Protein AF-A0A8I3AVX1-F1 (afdb_monomer_lite)

Foldseek 3Di:
DLLVVLVVLLVVFCVVVVVCNVVSLCVLLPPVRPVVLLPDPVSLVSNLSNLLSLQLVLQVQQQEPDRDPVNVVSLVSNLVSLQVCLVVPLLSLQLCLVSNLVSHFLLNLSSNQSSQQRDNDDPDPPPPPPPPPPPPPDDDPDPDPLLVLCVVLVLNVLLVCCQVPNHDPVSLVSLQVSQQPDPQPDAHHNRHTQRTDLSSLLSSLVVLLCSLVVCVVVVHDLDDCPGSSLRSLLVNCLPHDPRSNLSNLSSLLSQCGADDSSLSHSLVSLLSLLLPPLPDPSSLSSVVSNLVSLLSNQVDDDDGGPSSLVSLVCCVPDVSNVPCVRPVNVVDVVSVVSSVVSVVVD

Sequence (346 aa):
MLLRIAARLADLSPRYLPGFAYGWLSLIQHRAFLPAILKERAGWSAYTTLLRMLFEFVGEQLKAPEPTVVARDTYRATLKLLLVLQHDFSEYIAAHSDQLRISLPPHCKQLINAILAANPASQDALSPNADQSNGLKAKEGTEDDTAILLREHGLLGVVDQALHTGPSEDGLAHMTRAIIESDARETGFAHVSIKANLS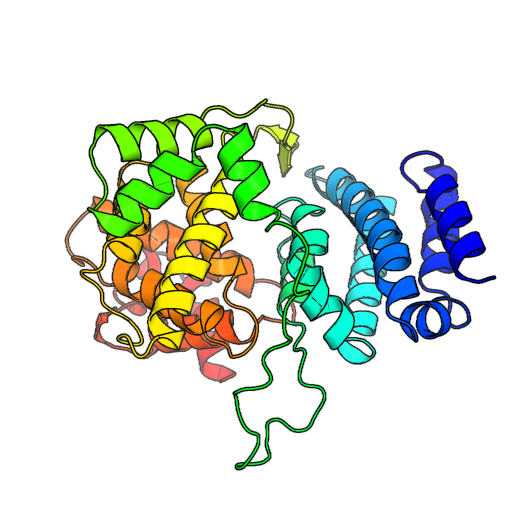VIEAIILHVGKYAVGRLAQGGESFNPSSTDVAILSLMMHELAPEPRYYLVVGMVNQLRFPGDMTSYFSRVLLEIFGRDLNDPDDTEIRQQITRVLWERLIGFWPQPWGLMITVLELLKNEKYAFFDLPFVKSSPEIIDRFHAVLQRA

Organism: Verticillium longisporum (NCBI:txid100787)

Radius of gyration: 20.6 Å; chains: 1; bounding box: 52×50×62 Å

InterPro domains:
  IPR007196 CCR4-Not complex component, Not1, C-terminal [PF04054] (2-342)
  IPR040398 CCR4-NOT transcription complex subunit 1 [PTHR13162] (2-343)

Structure (mmCIF, N/CA/C/O backbone):
data_AF-A0A8I3AVX1-F1
#
_entry.id   AF-A0A8I3AVX1-F1
#
loop_
_atom_site.group_PDB
_atom_site.id
_atom_site.type_symbol
_atom_site.label_atom_id
_atom_site.label_alt_id
_atom_site.label_comp_id
_atom_site.label_asym_id
_atom_site.label_entity_id
_atom_site.label_seq_id
_atom_site.pdbx_PDB_ins_code
_atom_site.Cartn_x
_atom_site.Cartn_y
_atom_site.Cartn_z
_atom_site.occupancy
_atom_site.B_iso_or_equiv
_atom_site.auth_seq_id
_atom_site.auth_comp_id
_atom_site.auth_asym_id
_atom_site.auth_atom_id
_atom_site.pdbx_PDB_model_num
ATOM 1 N N . MET A 1 1 ? 2.969 4.534 -33.752 1.00 89.94 1 MET A N 1
ATOM 2 C CA . MET A 1 1 ? 4.324 3.926 -33.720 1.00 89.94 1 MET A CA 1
ATOM 3 C C . MET A 1 1 ? 4.749 3.561 -32.299 1.00 89.94 1 MET A C 1
ATOM 5 O O . MET A 1 1 ? 5.032 2.394 -32.069 1.00 89.94 1 MET A O 1
ATOM 9 N N . LEU A 1 2 ? 4.720 4.499 -31.344 1.00 94.31 2 LEU A N 1
ATOM 10 C CA . LEU A 1 2 ? 5.143 4.275 -29.949 1.00 94.31 2 LEU A CA 1
ATOM 11 C C . LEU A 1 2 ? 4.427 3.109 -29.243 1.00 94.31 2 LEU A C 1
ATOM 13 O O . LEU A 1 2 ? 5.095 2.291 -28.628 1.00 94.31 2 LEU A O 1
ATOM 17 N N . LEU A 1 3 ? 3.108 2.953 -29.413 1.00 95.75 3 LEU A N 1
ATOM 18 C CA . LEU A 1 3 ? 2.363 1.812 -28.848 1.00 95.75 3 LEU A CA 1
ATOM 19 C C . LEU A 1 3 ? 2.866 0.449 -29.356 1.00 95.75 3 LEU A C 1
ATOM 21 O O . LEU A 1 3 ? 2.913 -0.516 -28.604 1.00 95.75 3 LEU A O 1
ATOM 25 N N . ARG A 1 4 ? 3.295 0.366 -30.625 1.00 96.31 4 ARG A N 1
ATOM 26 C CA . ARG A 1 4 ? 3.884 -0.866 -31.180 1.00 96.31 4 ARG A CA 1
ATOM 27 C C . ARG A 1 4 ? 5.262 -1.139 -30.580 1.00 96.31 4 ARG A C 1
ATOM 29 O O . ARG A 1 4 ? 5.588 -2.293 -30.337 1.00 96.31 4 ARG A O 1
ATOM 36 N N . ILE A 1 5 ? 6.048 -0.087 -30.335 1.00 96.69 5 ILE A N 1
ATOM 37 C CA . ILE A 1 5 ? 7.328 -0.201 -29.623 1.00 96.69 5 ILE A CA 1
ATOM 38 C C . ILE A 1 5 ? 7.075 -0.697 -28.197 1.00 96.69 5 ILE A C 1
ATOM 40 O O . ILE A 1 5 ? 7.717 -1.652 -27.787 1.00 96.69 5 ILE A O 1
ATOM 44 N N . ALA A 1 6 ? 6.105 -0.121 -27.481 1.00 96.81 6 ALA A N 1
ATOM 45 C CA . ALA A 1 6 ? 5.736 -0.559 -26.136 1.00 96.81 6 ALA A CA 1
ATOM 46 C C . ALA A 1 6 ? 5.325 -2.041 -26.108 1.00 96.81 6 ALA A C 1
ATOM 48 O O . ALA A 1 6 ? 5.837 -2.797 -25.291 1.00 96.81 6 ALA A O 1
ATOM 49 N N . ALA A 1 7 ? 4.487 -2.483 -27.053 1.00 96.62 7 ALA A N 1
ATOM 50 C CA . ALA A 1 7 ? 4.112 -3.892 -27.176 1.00 96.62 7 ALA A CA 1
ATOM 51 C C . ALA A 1 7 ? 5.334 -4.804 -27.397 1.00 96.62 7 ALA A C 1
ATOM 53 O O . ALA A 1 7 ? 5.479 -5.816 -26.723 1.00 96.62 7 ALA A O 1
ATOM 54 N N . ARG A 1 8 ? 6.265 -4.414 -28.279 1.00 97.38 8 ARG A N 1
ATOM 55 C CA . ARG A 1 8 ? 7.501 -5.181 -28.508 1.00 97.38 8 ARG A CA 1
ATOM 56 C C . ARG A 1 8 ? 8.444 -5.162 -27.311 1.00 97.38 8 ARG A C 1
ATOM 58 O O . ARG A 1 8 ? 9.114 -6.152 -27.063 1.00 97.38 8 ARG A O 1
ATOM 65 N N . LEU A 1 9 ? 8.496 -4.070 -26.552 1.00 97.38 9 LEU A N 1
ATOM 66 C CA . LEU A 1 9 ? 9.240 -4.036 -25.296 1.00 97.38 9 LEU A CA 1
ATOM 67 C C . LEU A 1 9 ? 8.619 -4.989 -24.269 1.00 97.38 9 LEU A C 1
ATOM 69 O O . LEU A 1 9 ? 9.369 -5.650 -23.561 1.00 97.38 9 LEU A O 1
ATOM 73 N N . ALA A 1 10 ? 7.293 -5.130 -24.214 1.00 97.00 10 ALA A N 1
ATOM 74 C CA . ALA A 1 10 ? 6.646 -6.098 -23.326 1.00 97.00 10 ALA A CA 1
ATOM 75 C C . ALA A 1 10 ? 7.049 -7.548 -23.665 1.00 97.00 10 ALA A C 1
ATOM 77 O O . ALA A 1 10 ? 7.376 -8.318 -22.761 1.00 97.00 10 ALA A O 1
ATOM 78 N N . ASP A 1 11 ? 7.134 -7.883 -24.959 1.00 96.44 11 ASP A N 1
ATOM 79 C CA . ASP A 1 11 ? 7.630 -9.187 -25.438 1.00 96.44 11 ASP A CA 1
ATOM 80 C C . ASP A 1 11 ? 9.090 -9.454 -25.002 1.00 96.44 11 ASP A C 1
ATOM 82 O O . ASP A 1 11 ? 9.497 -10.600 -24.820 1.00 96.44 11 ASP A O 1
ATOM 86 N N . LEU A 1 12 ? 9.880 -8.392 -24.802 1.00 96.44 12 LEU A N 1
ATOM 87 C CA . LEU A 1 12 ? 11.291 -8.440 -24.397 1.00 96.44 12 LEU A CA 1
ATOM 88 C C . LEU A 1 12 ? 11.505 -8.267 -22.883 1.00 96.44 12 LEU A C 1
ATOM 90 O O . LEU A 1 12 ? 12.625 -7.985 -22.452 1.00 96.44 12 LEU A O 1
ATOM 94 N N . SER A 1 13 ? 10.444 -8.392 -22.081 1.00 94.31 13 SER A N 1
ATOM 95 C CA . SER A 1 13 ? 10.488 -8.199 -20.629 1.00 94.31 13 SER A CA 1
ATOM 96 C C . SER A 1 13 ? 11.582 -9.045 -19.948 1.00 94.31 13 SER A C 1
ATOM 98 O O . SER A 1 13 ? 11.812 -10.192 -20.353 1.00 94.31 13 SER A O 1
ATOM 100 N N . PRO A 1 14 ? 12.211 -8.548 -18.860 1.00 94.31 14 PRO A N 1
ATOM 101 C CA . PRO A 1 14 ? 13.208 -9.293 -18.088 1.00 94.31 14 PRO A CA 1
ATOM 102 C C . PRO A 1 14 ? 12.709 -10.640 -17.549 1.00 94.31 14 PRO A C 1
ATOM 104 O O . PRO A 1 14 ? 13.516 -11.518 -17.257 1.00 94.31 14 PRO A O 1
ATOM 107 N N . ARG A 1 15 ? 11.385 -10.830 -17.457 1.00 90.81 15 ARG A N 1
ATOM 108 C CA . ARG A 1 15 ? 10.767 -12.124 -17.135 1.00 90.81 15 ARG A CA 1
ATOM 109 C C . ARG A 1 15 ? 11.097 -13.211 -18.165 1.00 90.81 15 ARG A C 1
ATOM 111 O O . ARG A 1 15 ? 11.260 -14.366 -17.790 1.00 90.81 15 ARG A O 1
ATOM 118 N N . TYR A 1 16 ? 11.173 -12.850 -19.444 1.00 93.44 16 TYR A N 1
ATOM 119 C CA . TYR A 1 16 ? 11.450 -13.778 -20.545 1.00 93.44 16 TYR A CA 1
ATOM 120 C C . TYR A 1 16 ? 12.921 -13.745 -20.965 1.00 93.44 16 TYR A C 1
ATOM 122 O O . TYR A 1 16 ? 13.493 -14.775 -21.315 1.00 93.44 16 TYR A O 1
ATOM 130 N N . LEU A 1 17 ? 13.540 -12.562 -20.916 1.00 95.00 17 LEU A N 1
ATOM 131 C CA . LEU A 1 17 ? 14.925 -12.327 -21.322 1.00 95.00 17 LEU A CA 1
ATOM 132 C C . LEU A 1 17 ? 15.724 -11.688 -20.173 1.00 95.00 17 LEU A C 1
ATOM 134 O O . LEU A 1 17 ? 16.111 -10.519 -20.266 1.00 95.00 17 LEU A O 1
ATOM 138 N N . PRO A 1 18 ? 16.020 -12.427 -19.087 1.00 92.00 18 PRO A N 1
ATOM 139 C CA . PRO A 1 18 ? 16.684 -11.866 -17.906 1.00 92.00 18 PRO A CA 1
ATOM 140 C C . PRO A 1 18 ? 18.072 -11.286 -18.218 1.00 92.00 18 PRO A C 1
ATOM 142 O O . PRO A 1 18 ? 18.456 -10.260 -17.660 1.00 92.00 18 PRO A O 1
ATOM 145 N N . GLY A 1 19 ? 18.802 -11.867 -19.180 1.00 94.12 19 GLY A N 1
ATOM 146 C CA . GLY A 1 19 ? 20.098 -11.348 -19.636 1.00 94.12 19 GLY A CA 1
ATOM 147 C C . GLY A 1 19 ? 20.030 -9.974 -20.319 1.00 94.12 19 GLY A C 1
ATOM 148 O O . GLY A 1 19 ? 21.048 -9.298 -20.434 1.00 94.12 19 GLY A O 1
ATOM 149 N N . PHE A 1 20 ? 18.839 -9.530 -20.738 1.00 96.06 20 PHE A N 1
ATOM 150 C CA . PHE A 1 20 ? 18.616 -8.222 -21.355 1.00 96.06 20 PHE A CA 1
ATOM 151 C C . PHE A 1 20 ? 18.061 -7.173 -20.373 1.00 96.06 20 PHE A C 1
ATOM 153 O O . PHE A 1 20 ? 17.770 -6.052 -20.782 1.00 96.06 20 PHE A O 1
ATOM 160 N N . ALA A 1 21 ? 17.954 -7.476 -19.072 1.00 95.12 21 ALA A N 1
ATOM 161 C CA . ALA A 1 21 ? 17.285 -6.610 -18.094 1.00 95.12 21 ALA A CA 1
ATOM 162 C C . ALA A 1 21 ? 17.789 -5.152 -18.082 1.00 95.12 21 ALA A C 1
ATOM 164 O O . ALA A 1 21 ? 16.984 -4.222 -18.099 1.00 95.12 21 ALA A O 1
ATOM 165 N N . TYR A 1 22 ? 19.108 -4.933 -18.116 1.00 96.12 22 TYR A N 1
ATOM 166 C CA . TYR A 1 22 ? 19.689 -3.583 -18.145 1.00 96.12 22 TYR A CA 1
ATOM 167 C C . TYR A 1 22 ? 19.380 -2.829 -19.446 1.00 96.12 22 TYR A C 1
ATOM 169 O O . TYR A 1 22 ? 19.069 -1.634 -19.415 1.00 96.12 22 TYR A O 1
ATOM 177 N N . GLY A 1 23 ? 19.455 -3.517 -20.589 1.00 96.94 23 GLY A N 1
ATOM 178 C CA . GLY A 1 23 ? 19.127 -2.938 -21.891 1.00 96.94 23 GLY A CA 1
ATOM 179 C C . GLY A 1 23 ? 17.646 -2.582 -21.973 1.00 96.94 23 GLY A C 1
ATOM 180 O O . GLY A 1 23 ? 17.297 -1.462 -22.336 1.00 96.94 23 GLY A O 1
ATOM 181 N N . TRP A 1 24 ? 16.785 -3.495 -21.528 1.00 97.88 24 TRP A N 1
ATOM 182 C CA . TRP A 1 24 ? 15.346 -3.286 -21.451 1.00 97.88 24 TRP A CA 1
ATOM 183 C C . TRP A 1 24 ? 14.980 -2.102 -20.550 1.00 97.88 24 TRP A C 1
ATOM 185 O O . TRP A 1 24 ? 14.263 -1.200 -20.985 1.00 97.88 24 TRP A O 1
ATOM 195 N N . LEU A 1 25 ? 15.542 -2.040 -19.337 1.00 96.88 25 LEU A N 1
ATOM 196 C CA . LEU A 1 25 ? 15.312 -0.935 -18.405 1.00 96.88 25 LEU A CA 1
ATOM 197 C C . LEU A 1 25 ? 15.764 0.406 -18.997 1.00 96.88 25 LEU A C 1
ATOM 199 O O . LEU A 1 25 ? 15.057 1.404 -18.887 1.00 96.88 25 LEU A O 1
ATOM 203 N N . SER A 1 26 ? 16.909 0.421 -19.686 1.00 96.81 26 SER A N 1
ATOM 204 C CA . SER A 1 26 ? 17.414 1.605 -20.391 1.00 96.81 26 SER A CA 1
ATOM 205 C C . SER A 1 26 ? 16.478 2.079 -21.504 1.00 96.81 26 SER A C 1
ATOM 207 O O . SER A 1 26 ? 16.355 3.285 -21.707 1.00 96.81 26 SER A O 1
ATOM 209 N N . LEU A 1 27 ? 15.795 1.162 -22.198 1.00 97.94 27 LEU A N 1
ATOM 210 C CA . LEU A 1 27 ? 14.844 1.494 -23.260 1.00 97.94 27 LEU A CA 1
ATOM 211 C C . LEU A 1 27 ? 13.541 2.079 -22.710 1.00 97.94 27 LEU A C 1
ATOM 213 O O . LEU A 1 27 ? 13.078 3.099 -23.222 1.00 97.94 27 LEU A O 1
ATOM 217 N N . ILE A 1 28 ? 12.965 1.487 -21.657 1.00 97.38 28 ILE A N 1
ATOM 218 C CA . ILE A 1 28 ? 11.690 1.977 -21.106 1.00 97.38 28 ILE A CA 1
ATOM 219 C C . ILE A 1 28 ? 11.831 3.343 -20.420 1.00 97.38 28 ILE A C 1
ATOM 221 O O . ILE A 1 28 ? 10.901 4.140 -20.474 1.00 97.38 28 ILE A O 1
ATOM 225 N N . GLN A 1 29 ? 13.004 3.657 -19.855 1.00 96.50 29 GLN A N 1
ATOM 226 C CA . GLN A 1 29 ? 13.298 4.972 -19.267 1.00 96.50 29 GLN A CA 1
ATOM 227 C C . GLN A 1 29 ? 13.906 5.968 -20.270 1.00 96.50 29 GLN A C 1
ATOM 229 O O . GLN A 1 29 ? 14.302 7.073 -19.896 1.00 96.50 29 GLN A O 1
ATOM 234 N N . HIS A 1 30 ? 14.042 5.589 -21.545 1.00 97.31 30 HIS A N 1
ATOM 235 C CA . HIS A 1 30 ? 14.762 6.400 -22.520 1.00 97.31 30 HIS A CA 1
ATOM 236 C C . HIS A 1 30 ? 14.044 7.731 -22.784 1.00 97.31 30 HIS A C 1
ATOM 238 O O . HIS A 1 30 ? 12.848 7.758 -23.075 1.00 97.31 30 HIS A O 1
ATOM 244 N N . ARG A 1 31 ? 14.794 8.840 -22.799 1.00 95.81 31 ARG A N 1
ATOM 245 C CA . ARG A 1 31 ? 14.272 10.212 -22.985 1.00 95.81 31 ARG A CA 1
ATOM 246 C C . ARG A 1 31 ? 13.460 10.444 -24.266 1.00 95.81 31 ARG A C 1
ATOM 248 O O . ARG A 1 31 ? 12.670 11.374 -24.321 1.00 95.81 31 ARG A O 1
ATOM 255 N N . ALA A 1 32 ? 13.665 9.627 -25.301 1.00 96.25 32 ALA A N 1
ATOM 256 C CA . ALA A 1 32 ? 12.892 9.705 -26.548 1.00 96.25 32 ALA A CA 1
ATOM 257 C C . ALA A 1 32 ? 11.617 8.843 -26.532 1.00 96.25 32 ALA A C 1
ATOM 259 O O . ALA A 1 32 ? 10.758 9.006 -27.393 1.00 96.25 32 ALA A O 1
ATOM 260 N N . PHE A 1 33 ? 11.510 7.906 -25.588 1.00 97.44 33 PHE A N 1
ATOM 261 C CA . PHE A 1 33 ? 10.372 7.002 -25.461 1.00 97.44 33 PHE A CA 1
ATOM 262 C C . PHE A 1 33 ? 9.442 7.453 -24.337 1.00 97.44 33 PHE A C 1
ATOM 264 O O . PHE A 1 33 ? 8.269 7.704 -24.598 1.00 97.44 33 PHE A O 1
ATOM 271 N N . LEU A 1 34 ? 9.973 7.620 -23.122 1.00 96.81 34 LEU A N 1
ATOM 272 C CA . LEU A 1 34 ? 9.192 7.843 -21.906 1.00 96.81 34 LEU A CA 1
ATOM 273 C C . LEU A 1 34 ? 8.282 9.090 -21.971 1.00 96.81 34 LEU A C 1
ATOM 275 O O . LEU A 1 34 ? 7.067 8.936 -21.836 1.00 96.81 34 LEU A O 1
ATOM 279 N N . PRO A 1 35 ? 8.785 10.308 -22.254 1.00 96.06 35 PRO A N 1
ATOM 280 C CA . PRO A 1 35 ? 7.906 11.474 -22.349 1.00 96.06 35 PRO A CA 1
ATOM 281 C C . PRO A 1 35 ? 6.917 11.372 -23.513 1.00 96.06 35 PRO A C 1
ATOM 283 O O . PRO A 1 35 ? 5.798 11.869 -23.441 1.00 96.06 35 PRO A O 1
ATOM 286 N N . ALA A 1 36 ? 7.324 10.714 -24.601 1.00 96.06 36 ALA A N 1
ATOM 287 C CA . ALA A 1 36 ? 6.517 10.609 -25.806 1.00 96.06 36 ALA A CA 1
ATOM 288 C C . ALA A 1 36 ? 5.341 9.633 -25.631 1.00 96.06 36 ALA A C 1
ATOM 290 O O . ALA A 1 36 ? 4.243 9.922 -26.101 1.00 96.06 36 ALA A O 1
ATOM 291 N N . ILE A 1 37 ? 5.548 8.496 -24.951 1.00 96.38 37 ILE A N 1
ATOM 292 C CA . ILE A 1 37 ? 4.485 7.519 -24.680 1.00 96.38 37 ILE A CA 1
ATOM 293 C C . ILE A 1 37 ? 3.504 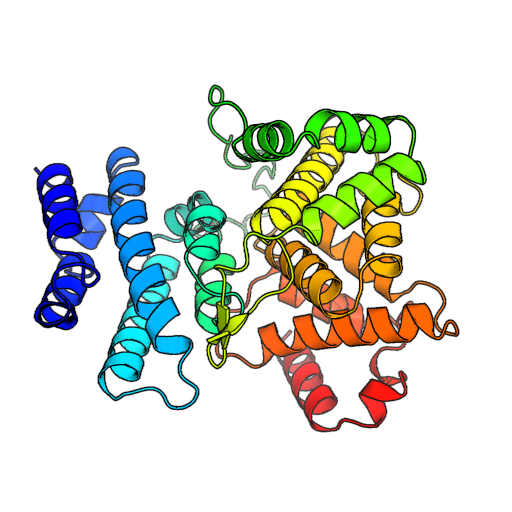8.040 -23.622 1.00 96.38 37 ILE A C 1
ATOM 295 O O . ILE A 1 37 ? 2.307 7.813 -23.750 1.00 96.38 37 ILE A O 1
ATOM 299 N N . LEU A 1 38 ? 3.973 8.794 -22.622 1.00 94.81 38 LEU A N 1
ATOM 300 C CA . LEU A 1 38 ? 3.118 9.322 -21.552 1.00 94.81 38 LEU A CA 1
ATOM 301 C C . LEU A 1 38 ? 2.344 10.593 -21.922 1.00 94.81 38 LEU A C 1
ATOM 303 O O . LEU A 1 38 ? 1.515 11.049 -21.137 1.00 94.81 38 LEU A O 1
ATOM 307 N N . LYS A 1 39 ? 2.552 11.143 -23.121 1.00 89.75 39 LYS A N 1
ATOM 308 C CA . LYS A 1 39 ? 1.826 12.330 -23.591 1.00 89.75 39 LYS A CA 1
ATOM 309 C C . LYS A 1 39 ? 0.324 12.082 -23.781 1.00 89.75 39 LYS A C 1
ATOM 311 O O . LYS A 1 39 ? -0.472 13.002 -23.622 1.00 89.75 39 LYS A O 1
ATOM 316 N N . GLU A 1 40 ? -0.070 10.858 -24.130 1.00 83.94 40 GLU A N 1
ATOM 317 C CA . GLU A 1 40 ? -1.460 10.500 -24.433 1.00 83.94 40 GLU A CA 1
ATOM 318 C C . GLU A 1 40 ? -1.984 9.405 -23.496 1.00 83.94 40 GLU A C 1
ATOM 320 O O . GLU A 1 40 ? -1.267 8.463 -23.155 1.00 83.94 40 GLU A O 1
ATOM 325 N N . ARG A 1 41 ? -3.280 9.462 -23.153 1.00 82.25 41 ARG A N 1
ATOM 326 C CA . ARG A 1 41 ? -3.939 8.486 -22.260 1.00 82.25 41 ARG A CA 1
ATOM 327 C C . ARG A 1 41 ? -3.862 7.046 -22.774 1.00 82.25 41 ARG A C 1
ATOM 329 O O . ARG A 1 41 ? -3.732 6.123 -21.978 1.00 82.25 41 ARG A O 1
ATOM 336 N N . ALA A 1 42 ? -3.895 6.835 -24.091 1.00 83.00 42 ALA A N 1
ATOM 337 C CA . ALA A 1 42 ? -3.708 5.505 -24.675 1.00 83.00 42 ALA A CA 1
ATOM 338 C C . ALA A 1 42 ? -2.305 4.936 -24.384 1.00 83.00 42 ALA A C 1
ATOM 340 O O . ALA A 1 42 ? -2.143 3.732 -24.187 1.00 83.00 42 ALA A O 1
ATOM 341 N N . GLY A 1 43 ? -1.292 5.802 -24.322 1.00 91.56 43 GLY A N 1
ATOM 342 C CA . GLY A 1 43 ? 0.066 5.418 -23.960 1.00 91.56 43 GLY A CA 1
ATOM 343 C C . GLY A 1 43 ? 0.247 5.147 -22.467 1.00 91.56 43 GLY A C 1
ATOM 344 O O . GLY A 1 43 ? 1.114 4.351 -22.116 1.00 91.56 43 GLY A O 1
ATOM 345 N N . TRP A 1 44 ? -0.609 5.707 -21.602 1.00 94.19 44 TRP A N 1
ATOM 346 C CA . TRP A 1 44 ? -0.588 5.429 -20.161 1.00 94.19 44 TRP A CA 1
ATOM 347 C C . TRP A 1 44 ? -0.805 3.945 -19.887 1.00 94.19 44 TRP A C 1
ATOM 349 O O . TRP A 1 44 ? 0.035 3.324 -19.250 1.00 94.19 44 TRP A O 1
ATOM 359 N N . SER A 1 45 ? -1.860 3.354 -20.455 1.00 92.19 45 SER A N 1
ATOM 360 C CA . SER A 1 45 ? -2.151 1.925 -20.282 1.00 92.19 45 SER A CA 1
ATOM 361 C C . SER A 1 45 ? -1.000 1.040 -20.777 1.00 92.19 45 SER A C 1
ATOM 363 O O . SER A 1 45 ? -0.551 0.151 -20.054 1.00 92.19 45 SER A O 1
ATOM 365 N N . ALA A 1 46 ? -0.455 1.331 -21.965 1.00 94.50 46 ALA A N 1
ATOM 366 C CA . ALA A 1 46 ? 0.671 0.577 -22.518 1.00 94.50 46 ALA A CA 1
ATOM 367 C C . ALA A 1 46 ? 1.934 0.683 -21.645 1.00 94.50 46 ALA A C 1
ATOM 369 O O . ALA A 1 46 ? 2.642 -0.304 -21.445 1.00 94.50 46 ALA A O 1
ATOM 370 N N . TYR A 1 47 ? 2.220 1.871 -21.107 1.00 97.62 47 TYR A N 1
ATOM 371 C CA . TYR A 1 47 ? 3.363 2.074 -20.223 1.00 97.62 47 TYR A CA 1
ATOM 372 C C . TYR A 1 47 ? 3.139 1.471 -18.829 1.00 97.62 47 TYR A C 1
ATOM 374 O O . TYR A 1 47 ? 4.078 0.939 -18.240 1.00 97.62 47 TYR A O 1
ATOM 382 N N . THR A 1 48 ? 1.901 1.459 -18.325 1.00 96.38 48 THR A N 1
ATOM 383 C CA . THR A 1 48 ? 1.540 0.763 -17.081 1.00 96.38 48 THR A CA 1
ATOM 384 C C . THR A 1 48 ? 1.840 -0.722 -17.196 1.00 96.38 48 THR A C 1
ATOM 386 O O . THR A 1 48 ? 2.467 -1.269 -16.296 1.00 96.38 48 THR A O 1
ATOM 389 N N . THR A 1 49 ? 1.511 -1.372 -18.317 1.00 95.69 49 THR A N 1
ATOM 390 C CA . THR A 1 49 ? 1.887 -2.777 -18.550 1.00 95.69 49 THR A CA 1
ATOM 391 C C . THR A 1 49 ? 3.398 -2.998 -18.430 1.00 95.69 49 THR A C 1
ATOM 393 O O . THR A 1 49 ? 3.826 -3.939 -17.764 1.00 95.69 49 THR A O 1
ATOM 396 N N . LEU A 1 50 ? 4.216 -2.113 -19.012 1.00 97.81 50 LEU A N 1
ATOM 397 C CA . LEU A 1 50 ? 5.677 -2.197 -18.908 1.00 97.81 50 LEU A CA 1
ATOM 398 C C . LEU A 1 50 ? 6.165 -1.997 -17.468 1.00 97.81 50 LEU A C 1
ATOM 400 O O . LEU A 1 50 ? 6.994 -2.769 -16.994 1.00 97.81 50 LEU A O 1
ATOM 404 N N . LEU A 1 51 ? 5.643 -1.001 -16.746 1.00 97.75 51 LEU A N 1
ATOM 405 C CA . LEU A 1 51 ? 6.013 -0.781 -15.344 1.00 97.75 51 LEU A CA 1
ATOM 406 C C . LEU A 1 51 ? 5.623 -1.955 -14.450 1.00 97.75 51 LEU A C 1
ATOM 408 O O . LEU A 1 51 ? 6.409 -2.337 -13.591 1.00 97.75 51 LEU A O 1
ATOM 412 N N . ARG A 1 52 ? 4.453 -2.560 -14.667 1.00 97.50 52 ARG A N 1
ATOM 413 C CA . ARG A 1 52 ? 4.037 -3.752 -13.922 1.00 97.50 52 ARG A CA 1
ATOM 414 C C . ARG A 1 52 ? 5.011 -4.907 -14.136 1.00 97.50 52 ARG A C 1
ATOM 416 O O . ARG A 1 52 ? 5.477 -5.485 -13.164 1.00 97.50 52 ARG A O 1
ATOM 423 N N . MET A 1 53 ? 5.421 -5.158 -15.381 1.00 97.25 53 MET A N 1
ATOM 424 C CA . MET A 1 53 ? 6.453 -6.157 -15.685 1.00 97.25 53 MET A CA 1
ATOM 425 C C . MET A 1 53 ? 7.798 -5.852 -15.005 1.00 97.25 53 MET A C 1
ATOM 427 O O . MET A 1 53 ? 8.458 -6.769 -14.517 1.00 97.25 53 MET A O 1
ATOM 431 N N . LEU A 1 54 ? 8.206 -4.576 -14.950 1.00 97.56 54 LEU A N 1
ATOM 432 C CA . LEU A 1 54 ? 9.400 -4.159 -14.208 1.00 97.56 54 LEU A CA 1
ATOM 433 C C . LEU A 1 54 ? 9.249 -4.444 -12.709 1.00 97.56 54 LEU A C 1
ATOM 435 O O . LEU A 1 54 ? 10.169 -4.970 -12.089 1.00 97.56 54 LEU A O 1
ATOM 439 N N . PHE A 1 55 ? 8.109 -4.083 -12.126 1.00 97.44 55 PHE A N 1
ATOM 440 C CA . PHE A 1 55 ? 7.838 -4.222 -10.698 1.00 97.44 55 PHE A CA 1
ATOM 441 C C . PHE A 1 55 ? 7.721 -5.675 -10.262 1.00 97.44 55 PHE A C 1
ATOM 443 O O . PHE A 1 55 ? 8.295 -6.020 -9.237 1.00 97.44 55 PHE A O 1
ATOM 450 N N . GLU A 1 56 ? 7.097 -6.532 -11.065 1.00 95.44 56 GLU A N 1
ATOM 451 C CA . GLU A 1 56 ? 7.069 -7.977 -10.832 1.00 95.44 56 GLU A CA 1
ATOM 452 C C . GLU A 1 56 ? 8.498 -8.550 -10.833 1.00 95.44 56 GLU A C 1
ATOM 454 O O . GLU A 1 56 ? 8.892 -9.262 -9.909 1.00 95.44 56 GLU A O 1
ATOM 459 N N . PHE A 1 57 ? 9.319 -8.177 -11.823 1.00 95.62 57 PHE A N 1
ATOM 460 C CA . PHE A 1 57 ? 10.709 -8.635 -11.929 1.00 95.62 57 PHE A CA 1
ATOM 461 C C . PHE A 1 57 ? 11.604 -8.145 -10.781 1.00 95.62 57 PHE A C 1
ATOM 463 O O . PHE A 1 57 ? 12.416 -8.901 -10.244 1.00 95.62 57 PHE A O 1
ATOM 470 N N . VAL A 1 58 ? 11.489 -6.869 -10.412 1.00 95.94 58 VAL A N 1
ATOM 471 C CA . VAL A 1 58 ? 12.251 -6.277 -9.304 1.00 95.94 58 VAL A CA 1
ATOM 472 C C . VAL A 1 58 ? 11.753 -6.817 -7.970 1.00 95.94 58 VAL A C 1
ATOM 474 O O . VAL A 1 58 ? 12.559 -7.163 -7.114 1.00 95.94 58 VAL A O 1
ATOM 477 N N . GLY A 1 59 ? 10.438 -6.927 -7.805 1.00 95.06 59 GLY A N 1
ATOM 478 C CA . GLY A 1 59 ? 9.789 -7.445 -6.612 1.00 95.06 59 GLY A CA 1
ATOM 479 C C . GLY A 1 59 ? 10.247 -8.857 -6.276 1.00 95.06 59 GLY A C 1
ATOM 480 O O . GLY A 1 59 ? 10.618 -9.107 -5.132 1.00 95.06 59 GLY A O 1
ATOM 481 N N . GLU A 1 60 ? 10.304 -9.748 -7.269 1.00 94.19 60 GLU A N 1
ATOM 482 C CA . GLU A 1 60 ? 10.791 -11.117 -7.075 1.00 94.19 60 GLU A CA 1
ATOM 483 C C . GLU A 1 60 ? 12.252 -11.143 -6.606 1.00 94.19 60 GLU A C 1
ATOM 485 O O . GLU A 1 60 ? 12.587 -11.797 -5.622 1.00 94.19 60 GLU A O 1
ATOM 490 N N . GLN A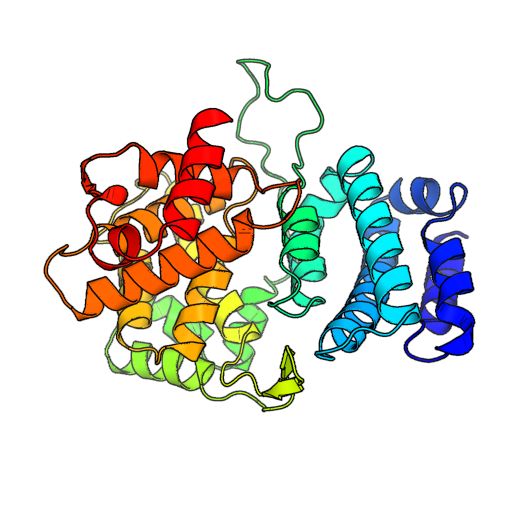 1 61 ? 13.124 -10.349 -7.231 1.00 93.19 61 GLN A N 1
ATOM 491 C CA . GLN A 1 61 ? 14.531 -10.265 -6.826 1.00 93.19 61 GLN A CA 1
ATOM 492 C C . GLN A 1 61 ? 14.732 -9.700 -5.414 1.00 93.19 61 GLN A C 1
ATOM 494 O O . GLN A 1 61 ? 15.721 -10.024 -4.757 1.00 93.19 61 GLN A O 1
ATOM 499 N N . LEU A 1 62 ? 13.806 -8.866 -4.938 1.00 94.38 62 LEU A N 1
ATOM 500 C CA . LEU A 1 62 ? 13.837 -8.280 -3.597 1.00 94.38 62 LEU A CA 1
ATOM 501 C C . LEU A 1 62 ? 13.267 -9.205 -2.516 1.00 94.38 62 LEU A C 1
ATOM 503 O O . LEU A 1 62 ? 13.229 -8.812 -1.350 1.00 94.38 62 LEU A O 1
ATOM 507 N N . LYS A 1 63 ? 12.800 -10.412 -2.857 1.00 94.81 63 LYS A N 1
ATOM 508 C CA . LYS A 1 63 ? 12.413 -11.421 -1.858 1.00 94.81 63 LYS A CA 1
ATOM 509 C C . LYS A 1 63 ? 13.622 -12.111 -1.239 1.00 94.81 63 LYS A C 1
ATOM 511 O O . LYS A 1 63 ? 13.531 -12.579 -0.109 1.00 94.81 63 LYS A O 1
ATOM 516 N N . ALA A 1 64 ? 14.752 -12.176 -1.941 1.00 94.12 64 ALA A N 1
ATOM 517 C CA . ALA A 1 64 ? 15.968 -12.768 -1.397 1.00 94.12 64 ALA A CA 1
ATOM 518 C C . ALA A 1 64 ? 16.478 -11.960 -0.180 1.00 94.12 64 ALA A C 1
ATOM 520 O O . ALA A 1 64 ? 16.572 -10.735 -0.280 1.00 94.12 64 ALA A O 1
ATOM 521 N N . PRO A 1 65 ? 16.845 -12.610 0.946 1.00 92.00 65 PRO A N 1
ATOM 522 C CA . PRO A 1 65 ? 17.394 -11.914 2.114 1.00 92.00 65 PRO A CA 1
ATOM 523 C C . PRO A 1 65 ? 18.679 -11.145 1.796 1.00 92.00 65 PRO A C 1
ATOM 525 O O . PRO A 1 65 ? 18.897 -10.044 2.296 1.00 92.00 65 PRO A O 1
ATOM 528 N N . GLU A 1 66 ? 19.507 -11.723 0.925 1.00 94.06 66 GLU A N 1
ATOM 529 C CA . GLU A 1 66 ? 20.739 -11.119 0.436 1.00 94.06 66 GLU A CA 1
ATOM 530 C C . GLU A 1 66 ? 20.557 -10.699 -1.028 1.00 94.06 66 GLU A C 1
ATOM 532 O O . GLU A 1 66 ? 20.537 -11.549 -1.926 1.00 94.06 66 GLU A O 1
ATOM 537 N N . PRO A 1 67 ? 20.399 -9.393 -1.307 1.00 90.44 67 PRO A N 1
ATOM 538 C CA . PRO A 1 67 ? 20.184 -8.930 -2.665 1.00 90.44 67 PRO A CA 1
ATOM 539 C C . PRO A 1 67 ? 21.477 -9.022 -3.478 1.00 90.44 67 PRO A C 1
ATOM 541 O O . PRO A 1 67 ? 22.536 -8.523 -3.085 1.00 90.44 67 PRO A O 1
ATOM 544 N N . THR A 1 68 ? 21.370 -9.605 -4.670 1.00 94.50 68 THR A N 1
ATOM 545 C CA . THR A 1 68 ? 22.474 -9.669 -5.633 1.00 94.50 68 THR A CA 1
ATOM 546 C C . THR A 1 68 ? 22.860 -8.273 -6.138 1.00 94.50 68 THR A C 1
ATOM 548 O O . THR A 1 68 ? 22.131 -7.292 -5.974 1.00 94.50 68 THR A O 1
ATOM 551 N N . VAL A 1 69 ? 24.011 -8.163 -6.812 1.00 95.00 69 VAL A N 1
ATOM 552 C CA . VAL A 1 69 ? 24.414 -6.913 -7.486 1.00 95.00 69 VAL A CA 1
ATOM 553 C C . VAL A 1 69 ? 23.331 -6.451 -8.465 1.00 95.00 69 VAL A C 1
ATOM 555 O O . VAL A 1 69 ? 22.930 -5.291 -8.414 1.00 95.00 69 VAL A O 1
ATOM 558 N N . VAL A 1 70 ? 22.802 -7.379 -9.270 1.00 92.75 70 VAL A N 1
ATOM 559 C CA . VAL A 1 70 ? 21.735 -7.106 -10.240 1.00 92.75 70 VAL A CA 1
ATOM 560 C C . VAL A 1 70 ? 20.486 -6.589 -9.536 1.00 92.75 70 VAL A C 1
ATOM 562 O O . VAL A 1 70 ? 19.991 -5.533 -9.914 1.00 92.75 70 VAL A O 1
ATOM 565 N N . ALA A 1 71 ? 20.043 -7.251 -8.462 1.00 94.25 71 ALA A N 1
ATOM 566 C CA . ALA A 1 71 ? 18.867 -6.838 -7.701 1.00 94.25 71 ALA A CA 1
ATOM 567 C C . ALA A 1 71 ? 19.003 -5.404 -7.160 1.00 94.25 71 ALA A C 1
ATOM 569 O O . ALA A 1 71 ? 18.074 -4.599 -7.268 1.00 94.25 71 ALA A O 1
ATOM 570 N N . ARG A 1 72 ? 20.180 -5.051 -6.620 1.00 95.56 72 ARG A N 1
ATOM 571 C CA . ARG A 1 72 ? 20.463 -3.696 -6.110 1.00 95.56 72 ARG A CA 1
ATOM 572 C C . ARG A 1 72 ? 20.468 -2.650 -7.223 1.00 95.56 72 ARG A C 1
ATOM 574 O O . ARG A 1 72 ? 19.912 -1.565 -7.035 1.00 95.56 72 ARG A O 1
ATOM 581 N N . ASP A 1 73 ? 21.071 -2.963 -8.365 1.00 95.69 73 ASP A N 1
ATOM 582 C CA . ASP A 1 73 ? 21.133 -2.054 -9.510 1.00 95.69 73 ASP A CA 1
ATOM 583 C C . ASP A 1 73 ? 19.749 -1.822 -10.118 1.00 95.69 73 ASP A C 1
ATOM 585 O O . ASP A 1 73 ? 19.353 -0.673 -10.335 1.00 95.69 73 ASP A O 1
ATOM 589 N N . THR A 1 74 ? 18.983 -2.895 -10.339 1.00 95.12 74 THR A N 1
ATOM 590 C CA . THR A 1 74 ? 17.624 -2.811 -10.884 1.00 95.12 74 THR A CA 1
ATOM 591 C C . THR A 1 74 ? 16.694 -2.092 -9.921 1.00 95.12 74 THR A C 1
ATOM 593 O O . THR A 1 74 ? 15.917 -1.247 -10.359 1.00 95.12 74 THR A O 1
ATOM 596 N N . TYR A 1 75 ? 16.815 -2.331 -8.610 1.00 95.88 75 TYR A N 1
ATOM 597 C CA . TYR A 1 75 ? 16.085 -1.574 -7.592 1.00 95.88 75 TYR A CA 1
ATOM 598 C C . TYR A 1 75 ? 16.413 -0.080 -7.656 1.00 95.88 75 TYR A C 1
ATOM 600 O O . TYR A 1 75 ? 15.509 0.751 -7.750 1.00 95.88 75 TYR A O 1
ATOM 608 N N . ARG A 1 76 ? 17.703 0.283 -7.667 1.00 96.06 76 ARG A N 1
ATOM 609 C CA . ARG A 1 76 ? 18.138 1.686 -7.715 1.00 96.06 76 ARG A CA 1
ATOM 610 C C . ARG A 1 76 ? 17.646 2.386 -8.981 1.00 96.06 76 ARG A C 1
ATOM 612 O O . ARG A 1 76 ? 17.209 3.532 -8.907 1.00 96.06 76 ARG A O 1
ATOM 619 N N . ALA A 1 77 ? 17.738 1.732 -10.133 1.00 96.69 77 ALA A N 1
ATOM 620 C CA . ALA A 1 77 ? 17.268 2.290 -11.395 1.00 96.69 77 ALA A CA 1
ATOM 621 C C . ALA A 1 77 ? 15.733 2.417 -11.431 1.00 96.69 77 ALA A C 1
ATOM 623 O O . ALA A 1 77 ? 15.222 3.449 -11.856 1.00 96.69 77 ALA A O 1
ATOM 624 N N . THR A 1 78 ? 15.008 1.439 -10.883 1.00 97.12 78 THR A N 1
ATOM 625 C CA . THR A 1 78 ? 13.541 1.486 -10.749 1.00 97.12 78 THR A CA 1
ATOM 626 C C . THR A 1 78 ? 13.090 2.620 -9.837 1.00 97.12 78 THR A C 1
ATOM 628 O O . THR A 1 78 ? 12.186 3.370 -10.194 1.00 97.12 78 THR A O 1
ATOM 631 N N . LEU A 1 79 ? 13.756 2.805 -8.693 1.00 96.50 79 LEU A N 1
ATOM 632 C CA . LEU A 1 79 ? 13.471 3.916 -7.790 1.00 96.50 79 LEU A CA 1
ATOM 633 C C . LEU A 1 79 ? 13.719 5.265 -8.477 1.00 96.50 79 LEU A C 1
ATOM 635 O O . LEU A 1 79 ? 12.874 6.148 -8.402 1.00 96.50 79 LEU A O 1
ATOM 639 N N . LYS A 1 80 ? 14.836 5.424 -9.199 1.00 96.00 80 LYS A N 1
ATOM 640 C CA . LYS A 1 80 ? 15.109 6.650 -9.970 1.00 96.00 80 LYS A CA 1
ATOM 641 C C . LYS A 1 80 ? 14.035 6.922 -11.022 1.00 96.00 80 LYS A C 1
ATOM 643 O O . LYS A 1 80 ? 13.591 8.059 -11.137 1.00 96.00 80 LYS A O 1
ATOM 648 N N . LEU A 1 81 ? 13.610 5.896 -11.758 1.00 97.38 81 LEU A N 1
ATOM 649 C CA . LEU A 1 81 ? 12.534 6.014 -12.738 1.00 97.38 81 LEU A CA 1
ATOM 650 C C . LEU A 1 81 ? 11.219 6.445 -12.075 1.00 97.38 81 LEU A C 1
ATOM 652 O O . LEU A 1 81 ? 10.561 7.347 -12.581 1.00 97.38 81 LEU A O 1
ATOM 656 N N . LEU A 1 82 ? 10.862 5.857 -10.930 1.00 96.31 82 LEU A N 1
ATOM 657 C CA . LEU A 1 82 ? 9.687 6.262 -10.154 1.00 96.31 82 LEU A CA 1
ATOM 658 C C . LEU A 1 82 ? 9.758 7.724 -9.708 1.00 96.31 82 LEU A C 1
ATOM 660 O O . LEU A 1 82 ? 8.761 8.425 -9.820 1.00 96.31 82 LEU A O 1
ATOM 664 N N . LEU A 1 83 ? 10.921 8.202 -9.260 1.00 94.44 83 LEU A N 1
ATOM 665 C CA . LEU A 1 83 ? 11.096 9.604 -8.868 1.00 94.44 83 LEU A CA 1
ATOM 666 C C . LEU A 1 83 ? 10.937 10.562 -10.058 1.00 94.44 83 LEU A C 1
ATOM 668 O O . LEU A 1 83 ? 10.300 11.601 -9.920 1.00 94.44 83 LEU A O 1
ATOM 672 N N . VAL A 1 84 ? 11.463 10.201 -11.236 1.00 95.12 84 VAL A N 1
ATOM 673 C CA . VAL A 1 84 ? 11.245 10.970 -12.476 1.00 95.12 84 VAL A CA 1
ATOM 674 C C . VAL A 1 84 ? 9.764 10.980 -12.846 1.00 95.12 84 VAL A C 1
ATOM 676 O O . VAL A 1 84 ? 9.205 12.032 -13.130 1.00 95.12 84 VAL A O 1
ATOM 679 N N . LEU A 1 85 ? 9.106 9.820 -12.799 1.00 95.31 85 LEU A N 1
ATOM 680 C CA . LEU A 1 85 ? 7.680 9.696 -13.090 1.00 95.31 85 LEU A CA 1
ATOM 681 C C . LEU A 1 85 ? 6.819 10.500 -12.121 1.00 95.31 85 LEU A C 1
ATOM 683 O O . LEU A 1 85 ? 5.866 11.135 -12.544 1.00 95.31 85 LEU A O 1
ATOM 687 N N . GLN A 1 86 ? 7.150 10.490 -10.836 1.00 91.69 86 GLN A N 1
ATOM 688 C CA . GLN A 1 86 ? 6.441 11.271 -9.837 1.00 91.69 86 GLN A CA 1
ATOM 689 C C . GLN A 1 86 ? 6.626 12.775 -10.064 1.00 91.69 86 GLN A C 1
ATOM 691 O O . GLN A 1 86 ? 5.678 13.525 -9.882 1.00 91.69 86 GLN A O 1
ATOM 696 N N . HIS A 1 87 ? 7.820 13.223 -10.456 1.00 90.25 87 HIS A N 1
ATOM 697 C CA . HIS A 1 87 ? 8.087 14.640 -10.694 1.00 90.25 87 HIS A CA 1
ATOM 698 C C . HIS A 1 87 ? 7.442 15.145 -11.996 1.00 90.25 87 HIS A C 1
ATOM 700 O O . HIS A 1 87 ? 6.723 16.139 -11.980 1.00 90.25 87 HIS A O 1
ATOM 706 N N . ASP A 1 88 ? 7.664 14.448 -13.112 1.00 92.31 88 ASP A N 1
ATOM 707 C CA . ASP A 1 88 ? 7.268 14.916 -14.449 1.00 92.31 88 ASP A CA 1
ATOM 708 C C . ASP A 1 88 ? 5.866 14.433 -14.869 1.00 92.31 88 ASP A C 1
ATOM 710 O O . ASP A 1 88 ? 5.226 15.041 -15.725 1.00 92.31 88 ASP A O 1
ATOM 714 N N . PHE A 1 89 ? 5.383 13.328 -14.290 1.00 93.69 89 PHE A N 1
ATOM 715 C CA . PHE A 1 89 ? 4.153 12.632 -14.694 1.00 93.69 89 PHE A CA 1
ATOM 716 C C . PHE A 1 89 ? 3.314 12.188 -13.478 1.00 93.69 89 PHE A C 1
ATOM 718 O O . PHE A 1 89 ? 2.727 11.102 -13.474 1.00 93.69 89 PHE A O 1
ATOM 725 N N . SER A 1 90 ? 3.253 13.024 -12.435 1.00 91.94 90 SER A N 1
ATOM 726 C CA . SER A 1 90 ? 2.563 12.721 -11.170 1.00 91.94 90 SER A CA 1
ATOM 727 C C . SER A 1 90 ? 1.109 12.272 -11.367 1.00 91.94 90 SER A C 1
ATOM 729 O O . SER A 1 90 ? 0.662 11.302 -10.756 1.00 91.94 90 SER A O 1
ATOM 731 N N . GLU A 1 91 ? 0.380 12.924 -12.279 1.00 91.19 91 GLU A N 1
ATOM 732 C CA . GLU A 1 91 ? -1.009 12.578 -12.604 1.00 91.19 91 GLU A CA 1
ATOM 733 C C . GLU A 1 91 ? -1.147 11.140 -13.128 1.00 91.19 91 GLU A C 1
ATOM 735 O O . GLU A 1 91 ? -2.069 10.420 -12.746 1.00 91.19 91 GLU A O 1
ATOM 740 N N . TYR A 1 92 ? -0.204 10.694 -13.962 1.00 93.62 92 TYR A N 1
ATOM 741 C CA . TYR A 1 92 ? -0.189 9.330 -14.484 1.00 93.62 92 TYR A CA 1
ATOM 742 C C . TYR A 1 92 ? -0.004 8.302 -13.363 1.00 93.62 92 TYR A C 1
ATOM 744 O O . TYR A 1 92 ? -0.750 7.318 -13.313 1.00 93.62 92 TYR A O 1
ATOM 752 N N . ILE A 1 93 ? 0.958 8.541 -12.462 1.00 94.56 93 ILE A N 1
ATOM 753 C CA . ILE A 1 93 ? 1.227 7.646 -11.330 1.00 94.56 93 ILE A CA 1
ATOM 754 C C . ILE A 1 93 ? 0.039 7.621 -10.371 1.00 94.56 93 ILE A C 1
ATOM 756 O O . ILE A 1 93 ? -0.382 6.538 -9.973 1.00 94.56 93 ILE A O 1
ATOM 760 N N . ALA A 1 94 ? -0.546 8.778 -10.057 1.00 91.75 94 ALA A N 1
ATOM 761 C CA . ALA A 1 94 ? -1.722 8.866 -9.197 1.00 91.75 94 ALA A CA 1
ATOM 762 C C . ALA A 1 94 ? -2.932 8.118 -9.787 1.00 91.75 94 ALA A C 1
ATOM 764 O O . ALA A 1 94 ? -3.626 7.408 -9.061 1.00 91.75 94 ALA A O 1
ATOM 765 N N . ALA A 1 95 ? -3.158 8.222 -11.102 1.00 90.00 95 ALA A N 1
ATOM 766 C CA . ALA A 1 95 ? -4.271 7.560 -11.785 1.00 90.00 95 ALA A CA 1
ATOM 767 C C . ALA A 1 95 ? -4.127 6.029 -11.883 1.00 90.00 95 ALA A C 1
ATOM 769 O O . ALA A 1 95 ? -5.131 5.333 -11.994 1.00 90.00 95 ALA A O 1
ATOM 770 N N . HIS A 1 96 ? -2.900 5.500 -11.846 1.00 91.81 96 HIS A N 1
ATOM 771 C CA . HIS A 1 96 ? -2.622 4.059 -11.951 1.00 91.81 96 HIS A CA 1
ATOM 772 C C . HIS A 1 96 ? -2.023 3.468 -10.672 1.00 91.81 96 HIS A C 1
ATOM 774 O O . HIS A 1 96 ? -1.498 2.352 -10.698 1.00 91.81 96 HIS A O 1
ATOM 780 N N . SER A 1 97 ? -2.079 4.191 -9.549 1.00 92.62 97 SER A N 1
ATOM 781 C CA . SER A 1 97 ? -1.348 3.821 -8.336 1.00 92.62 97 SER A CA 1
ATOM 782 C C . SER A 1 97 ? -1.718 2.434 -7.827 1.00 92.62 97 SER A C 1
ATOM 784 O O . SER A 1 97 ? -0.838 1.708 -7.377 1.00 92.62 97 SER A O 1
ATOM 786 N N . ASP A 1 98 ? -2.990 2.045 -7.941 1.00 89.00 98 ASP A N 1
ATOM 787 C CA . ASP A 1 98 ? -3.462 0.737 -7.487 1.00 89.00 98 ASP A CA 1
ATOM 788 C C . ASP A 1 98 ? -2.863 -0.391 -8.325 1.00 89.00 98 ASP A C 1
ATOM 790 O O . ASP A 1 98 ? -2.196 -1.262 -7.772 1.00 89.00 98 ASP A O 1
ATOM 794 N N . GLN A 1 99 ? -2.968 -0.311 -9.657 1.00 90.69 99 GLN A N 1
ATOM 795 C CA . GLN A 1 99 ? -2.394 -1.303 -10.578 1.00 90.69 99 GLN A CA 1
ATOM 796 C C . GLN A 1 99 ? -0.870 -1.429 -10.437 1.00 90.69 99 GLN A C 1
ATOM 798 O O . GLN A 1 99 ? -0.304 -2.522 -10.531 1.00 90.69 99 GLN A O 1
ATOM 803 N N . LEU A 1 100 ? -0.192 -0.303 -10.216 1.00 94.62 100 LEU A N 1
ATOM 804 C CA . LEU A 1 100 ? 1.252 -0.260 -10.022 1.00 94.62 100 LEU A CA 1
ATOM 805 C C . LEU A 1 100 ? 1.657 -0.876 -8.678 1.00 94.62 100 LEU A C 1
ATOM 807 O O . LEU A 1 100 ? 2.572 -1.696 -8.628 1.00 94.62 100 LEU A O 1
ATOM 811 N N . ARG A 1 101 ? 0.959 -0.528 -7.594 1.00 93.69 101 ARG A N 1
ATOM 812 C CA . ARG A 1 101 ? 1.268 -1.000 -6.241 1.00 93.69 101 ARG A CA 1
ATOM 813 C C . ARG A 1 101 ? 0.998 -2.491 -6.061 1.00 93.69 101 ARG A C 1
ATOM 815 O O . ARG A 1 101 ? 1.822 -3.144 -5.434 1.00 93.69 101 ARG A O 1
ATOM 822 N N . ILE A 1 102 ? -0.084 -3.043 -6.620 1.00 90.75 102 ILE A N 1
ATOM 823 C CA . ILE A 1 102 ? -0.365 -4.493 -6.521 1.00 90.75 102 ILE A CA 1
ATOM 824 C C . ILE A 1 102 ? 0.678 -5.354 -7.247 1.00 90.75 102 ILE A C 1
ATOM 826 O O . ILE A 1 102 ? 0.800 -6.539 -6.973 1.00 90.75 102 ILE A O 1
ATOM 830 N N . SER A 1 103 ? 1.452 -4.760 -8.161 1.00 93.06 103 SER A N 1
ATOM 831 C CA . SER A 1 103 ? 2.525 -5.459 -8.881 1.00 93.06 103 SER A CA 1
ATOM 832 C C . SER A 1 103 ? 3.835 -5.524 -8.079 1.00 93.06 103 SER A C 1
ATOM 834 O O . SER A 1 103 ? 4.828 -6.064 -8.563 1.00 93.06 103 SER A O 1
ATOM 836 N N . LEU A 1 104 ? 3.862 -4.956 -6.867 1.00 94.88 104 LEU A N 1
ATOM 837 C CA . LEU A 1 104 ? 4.999 -4.986 -5.953 1.00 94.88 104 LEU A CA 1
ATOM 838 C C . LEU A 1 104 ? 4.674 -5.824 -4.710 1.00 94.88 104 LEU A C 1
ATOM 840 O O . LEU A 1 104 ? 3.599 -5.672 -4.130 1.00 94.88 104 LEU A O 1
ATOM 844 N N . PRO A 1 105 ? 5.633 -6.623 -4.213 1.00 94.00 105 PRO A N 1
ATOM 845 C CA . PRO A 1 105 ? 5.491 -7.275 -2.922 1.00 94.00 105 PRO A CA 1
ATOM 846 C C . PRO A 1 105 ? 5.315 -6.263 -1.774 1.00 94.00 105 PRO A C 1
ATOM 848 O O . PRO A 1 105 ? 5.992 -5.226 -1.764 1.00 94.00 105 PRO A O 1
ATOM 851 N N . PRO A 1 106 ? 4.509 -6.574 -0.741 1.00 92.69 106 PRO A N 1
ATOM 852 C CA . PRO A 1 106 ? 4.218 -5.646 0.354 1.00 92.69 106 PRO A CA 1
ATOM 853 C C . PRO A 1 106 ? 5.434 -5.159 1.147 1.00 92.69 106 PRO A C 1
ATOM 855 O O . PRO A 1 106 ? 5.350 -4.119 1.800 1.00 92.69 106 PRO A O 1
ATOM 858 N N . HIS A 1 107 ? 6.560 -5.881 1.129 1.00 93.31 107 HIS A N 1
ATOM 859 C CA . HIS A 1 107 ? 7.798 -5.474 1.806 1.00 93.31 107 HIS A CA 1
ATOM 860 C C . HIS A 1 107 ? 8.589 -4.402 1.041 1.00 93.31 107 HIS A C 1
ATOM 862 O O . HIS A 1 107 ? 9.492 -3.793 1.609 1.00 93.31 107 HIS A O 1
ATOM 868 N N . CYS A 1 108 ? 8.235 -4.098 -0.213 1.00 94.88 108 CYS A N 1
ATOM 869 C CA . CYS A 1 108 ? 8.879 -3.064 -1.032 1.00 94.88 108 CYS A CA 1
ATOM 870 C C . CYS A 1 108 ? 8.421 -1.639 -0.651 1.00 94.88 108 CYS A C 1
ATOM 872 O O . CYS A 1 108 ? 8.018 -0.849 -1.509 1.00 94.88 108 CYS A O 1
ATOM 874 N N . LYS A 1 109 ? 8.483 -1.294 0.644 1.00 94.81 109 LYS A N 1
ATOM 875 C CA . LYS A 1 109 ? 7.869 -0.085 1.228 1.00 94.81 109 LYS A CA 1
ATOM 876 C C . LYS A 1 109 ? 8.269 1.207 0.514 1.00 94.81 109 LYS A C 1
ATOM 878 O O . LYS A 1 109 ? 7.396 2.014 0.220 1.00 94.81 109 LYS A O 1
ATOM 883 N N . GLN A 1 110 ? 9.550 1.367 0.170 1.00 94.81 110 GLN A N 1
ATOM 884 C CA . GLN A 1 110 ? 10.068 2.558 -0.513 1.00 94.81 110 GLN A CA 1
ATOM 885 C C . GLN A 1 110 ? 9.464 2.764 -1.909 1.00 94.81 110 GLN A C 1
ATOM 887 O O . GLN A 1 110 ? 9.087 3.879 -2.261 1.00 94.81 110 GLN A O 1
ATOM 892 N N . LEU A 1 111 ? 9.378 1.698 -2.711 1.00 96.19 111 LEU A N 1
ATOM 893 C CA . LEU A 1 111 ? 8.805 1.773 -4.059 1.00 96.19 111 LEU A CA 1
ATOM 894 C C . LEU A 1 111 ? 7.306 2.064 -3.975 1.00 96.19 111 LEU A C 1
ATOM 896 O O . LEU A 1 111 ? 6.798 2.911 -4.703 1.00 96.19 111 LEU A O 1
ATOM 900 N N . ILE A 1 112 ? 6.620 1.419 -3.027 1.00 96.50 112 ILE A N 1
ATOM 901 C CA . ILE A 1 112 ? 5.202 1.669 -2.779 1.00 96.50 112 ILE A CA 1
ATOM 902 C C . ILE A 1 112 ? 4.986 3.118 -2.312 1.00 96.50 112 ILE A C 1
ATOM 904 O O . ILE A 1 112 ? 4.070 3.772 -2.795 1.00 96.50 112 ILE A O 1
ATOM 908 N N . ASN A 1 113 ? 5.817 3.657 -1.414 1.00 95.88 113 ASN A N 1
ATOM 909 C CA . ASN A 1 113 ? 5.733 5.064 -1.008 1.00 95.88 113 ASN A CA 1
ATOM 910 C C . ASN A 1 113 ? 5.922 6.013 -2.192 1.00 95.88 113 ASN A C 1
ATOM 912 O O . ASN A 1 113 ? 5.158 6.962 -2.320 1.00 95.88 113 ASN A O 1
ATOM 916 N N . ALA A 1 114 ? 6.887 5.743 -3.077 1.00 95.38 114 ALA A N 1
ATOM 917 C CA . ALA A 1 114 ? 7.106 6.557 -4.271 1.00 95.38 114 ALA A CA 1
ATOM 918 C C . ALA A 1 114 ? 5.885 6.586 -5.203 1.00 95.38 114 ALA A C 1
ATOM 920 O O . ALA A 1 114 ? 5.558 7.638 -5.745 1.00 95.38 114 ALA A O 1
ATOM 921 N N . ILE A 1 115 ? 5.170 5.465 -5.332 1.00 96.19 115 ILE A N 1
ATOM 922 C CA . ILE A 1 115 ? 3.908 5.401 -6.082 1.00 96.19 115 ILE A CA 1
ATOM 923 C C . ILE A 1 115 ? 2.805 6.189 -5.359 1.00 96.19 115 ILE A C 1
ATOM 925 O O . ILE A 1 115 ? 2.130 7.014 -5.968 1.00 96.19 115 ILE A O 1
ATOM 929 N N . LEU A 1 116 ? 2.614 5.950 -4.059 1.00 95.31 116 LEU A N 1
ATOM 930 C CA . LEU A 1 116 ? 1.499 6.522 -3.292 1.00 95.31 116 LEU A CA 1
ATOM 931 C C . LEU A 1 116 ? 1.693 7.998 -2.911 1.00 95.31 116 LEU A C 1
ATOM 933 O O . LEU A 1 116 ? 0.733 8.656 -2.517 1.00 95.31 116 LEU A O 1
ATOM 937 N N . ALA A 1 117 ? 2.909 8.526 -3.046 1.00 94.50 117 ALA A N 1
ATOM 938 C CA . ALA A 1 117 ? 3.219 9.938 -2.854 1.00 94.50 117 ALA A CA 1
ATOM 939 C C . ALA A 1 117 ? 2.968 10.800 -4.102 1.00 94.50 117 ALA A C 1
ATOM 941 O O . ALA A 1 117 ? 3.163 12.016 -4.050 1.00 94.50 117 ALA A O 1
ATOM 942 N N . ALA A 1 118 ? 2.563 10.205 -5.227 1.00 92.62 118 ALA A N 1
ATOM 943 C CA . ALA A 1 118 ? 2.143 10.966 -6.395 1.00 92.62 118 ALA A CA 1
ATOM 944 C C . ALA A 1 118 ? 0.822 11.701 -6.122 1.00 92.62 118 ALA A C 1
ATOM 946 O O . ALA A 1 118 ? -0.127 11.132 -5.582 1.00 92.62 118 ALA A O 1
ATOM 947 N N . ASN A 1 119 ? 0.764 12.970 -6.519 1.00 87.00 119 ASN A N 1
ATOM 948 C CA . ASN A 1 119 ? -0.406 13.832 -6.380 1.00 87.00 119 ASN A CA 1
ATOM 949 C C . ASN A 1 119 ? -0.919 14.231 -7.774 1.00 87.00 119 ASN A C 1
ATOM 951 O O . ASN A 1 119 ? -0.130 14.748 -8.569 1.00 87.00 119 ASN A O 1
ATOM 955 N N . PRO A 1 120 ? -2.206 14.025 -8.102 1.00 81.81 120 PRO A N 1
ATOM 956 C CA . PRO A 1 120 ? -2.744 14.419 -9.402 1.00 81.81 120 PRO A CA 1
ATOM 957 C C . PRO A 1 120 ? -2.745 15.938 -9.633 1.00 81.81 120 PRO A C 1
ATOM 959 O O . PRO A 1 120 ? -2.757 16.379 -10.781 1.00 81.81 120 PRO A O 1
ATOM 962 N N . ALA A 1 121 ? -2.697 16.742 -8.568 1.00 65.50 121 ALA A N 1
ATOM 963 C CA . ALA A 1 121 ? -2.639 18.193 -8.654 1.00 65.50 121 ALA A CA 1
ATOM 964 C C . ALA A 1 121 ? -1.195 18.669 -8.876 1.00 65.50 121 ALA A C 1
ATOM 966 O O . ALA A 1 121 ? -0.439 18.921 -7.935 1.00 65.50 121 ALA A O 1
ATOM 967 N N . SER A 1 122 ? -0.811 18.818 -10.140 1.00 53.12 122 SER A N 1
ATOM 968 C CA . SER A 1 122 ? 0.420 19.521 -10.501 1.00 53.12 122 SER A CA 1
ATOM 969 C C . SER A 1 122 ? 0.212 21.033 -10.280 1.00 53.12 122 SER A C 1
ATOM 971 O O . SER A 1 122 ? -0.464 21.687 -11.062 1.00 53.12 122 SER A O 1
ATOM 973 N N . GLN A 1 123 ? 0.783 21.574 -9.199 1.00 44.50 123 GLN A N 1
ATOM 974 C CA . GLN A 1 123 ? 1.125 22.993 -8.954 1.00 44.50 123 GLN A CA 1
ATOM 975 C C . GLN A 1 123 ? 0.069 24.065 -8.583 1.00 44.50 123 GLN A C 1
ATOM 977 O O . GLN A 1 123 ? 0.510 25.097 -8.086 1.00 44.50 123 GLN A O 1
ATOM 982 N N . ASP A 1 124 ? -1.253 23.862 -8.665 1.00 42.09 124 ASP A N 1
ATOM 983 C CA . ASP A 1 124 ? -2.226 24.953 -8.356 1.00 42.09 124 ASP A CA 1
ATOM 984 C C . ASP A 1 124 ? -3.026 24.825 -7.041 1.00 42.09 124 ASP A C 1
ATOM 986 O O . ASP A 1 124 ? -3.853 25.677 -6.712 1.00 42.09 124 ASP A O 1
ATOM 990 N N . ALA A 1 125 ? -2.752 23.806 -6.220 1.00 42.19 125 ALA A N 1
ATOM 991 C CA . ALA A 1 125 ? -3.473 23.564 -4.960 1.00 42.19 125 ALA A CA 1
ATOM 992 C C . ALA A 1 125 ? -3.220 24.612 -3.846 1.00 42.19 125 ALA A C 1
ATOM 994 O O . ALA A 1 125 ? -3.793 24.504 -2.765 1.00 42.19 125 ALA A O 1
ATOM 995 N N . LEU A 1 126 ? -2.369 25.617 -4.086 1.00 40.81 126 LEU A N 1
ATOM 996 C CA . LEU A 1 126 ? -2.164 26.759 -3.183 1.00 40.81 126 LEU A CA 1
ATOM 997 C C . LEU A 1 126 ? -3.066 27.962 -3.518 1.00 40.81 126 LEU A C 1
ATOM 999 O O . LEU A 1 126 ? -3.036 28.958 -2.795 1.00 40.81 126 LEU A O 1
ATOM 1003 N N . SER A 1 127 ? -3.882 27.888 -4.575 1.00 38.19 127 SER A N 1
ATOM 1004 C CA . SER A 1 127 ? -4.899 28.902 -4.853 1.00 38.19 127 SER A CA 1
ATOM 1005 C C . SER A 1 127 ? -6.134 28.661 -3.966 1.00 38.19 127 SER A C 1
ATOM 1007 O O . SER A 1 127 ? -6.759 27.607 -4.079 1.00 38.19 127 SER A O 1
ATOM 1009 N N . PRO A 1 128 ? -6.549 29.623 -3.117 1.00 36.81 128 PRO A N 1
ATOM 1010 C CA . PRO A 1 128 ? -7.645 29.453 -2.150 1.00 36.81 128 PRO A CA 1
ATOM 1011 C C . PRO A 1 128 ? -9.048 29.278 -2.771 1.00 36.81 128 PRO A C 1
ATOM 1013 O O . PRO A 1 128 ? -10.016 29.139 -2.033 1.00 36.81 128 PRO A O 1
ATOM 1016 N N . ASN A 1 129 ? -9.154 29.248 -4.106 1.00 36.75 129 ASN A N 1
ATOM 1017 C CA . ASN A 1 129 ? -10.399 29.084 -4.868 1.00 36.75 129 ASN A CA 1
ATOM 1018 C C . ASN A 1 129 ? -10.388 27.853 -5.799 1.00 36.75 129 ASN A C 1
ATOM 1020 O O . ASN A 1 129 ? -11.165 27.804 -6.750 1.00 36.75 129 ASN A O 1
ATOM 1024 N N . ALA A 1 130 ? -9.501 26.875 -5.590 1.00 37.16 130 ALA A N 1
ATOM 1025 C CA . ALA A 1 130 ? -9.564 25.633 -6.356 1.00 37.16 130 ALA A CA 1
ATOM 1026 C C . ALA A 1 130 ? -10.779 24.816 -5.888 1.00 37.16 130 ALA A C 1
ATOM 1028 O O . ALA A 1 130 ? -10.737 24.188 -4.829 1.00 37.16 130 ALA A O 1
ATOM 1029 N N . ASP A 1 131 ? -11.865 24.858 -6.662 1.00 35.06 131 ASP A N 1
ATOM 1030 C CA . ASP A 1 131 ? -13.031 23.991 -6.495 1.00 35.06 131 ASP A CA 1
ATOM 1031 C C . ASP A 1 131 ? -12.569 22.539 -6.292 1.00 35.06 131 ASP A C 1
ATOM 1033 O O . ASP A 1 131 ? -12.071 21.879 -7.208 1.00 35.06 131 ASP A O 1
ATOM 1037 N N . GLN A 1 132 ? -12.736 22.032 -5.068 1.00 44.09 132 GLN A N 1
ATOM 1038 C CA . GLN A 1 132 ? -12.328 20.688 -4.635 1.00 44.09 132 GLN A CA 1
ATOM 1039 C C . GLN A 1 132 ? -13.182 19.565 -5.262 1.00 44.09 132 GLN A C 1
ATOM 1041 O O . GLN A 1 132 ? -13.150 18.426 -4.810 1.00 44.09 132 GLN A O 1
ATOM 1046 N N . SER A 1 133 ? -13.957 19.861 -6.306 1.00 39.00 133 SER A N 1
ATOM 1047 C CA . SER A 1 133 ? -14.969 18.974 -6.886 1.00 39.00 133 SER A CA 1
ATOM 1048 C C . SER A 1 133 ? -14.580 18.351 -8.229 1.00 39.00 133 SER A C 1
ATOM 1050 O O . SER A 1 133 ? -15.331 17.531 -8.749 1.00 39.00 133 SER A O 1
ATOM 1052 N N . ASN A 1 134 ? -13.395 18.645 -8.771 1.00 30.91 134 ASN A N 1
ATOM 1053 C CA . ASN A 1 134 ? -12.871 17.947 -9.953 1.00 30.91 134 ASN A CA 1
ATOM 1054 C C . ASN A 1 134 ? -11.920 16.805 -9.577 1.00 30.91 134 ASN A C 1
ATOM 1056 O O . ASN A 1 134 ? -10.890 16.589 -10.220 1.00 30.91 134 ASN A O 1
ATOM 1060 N N . GLY A 1 135 ? -12.292 16.039 -8.544 1.00 37.12 135 GLY A N 1
ATOM 1061 C CA . GLY A 1 135 ? -11.770 14.693 -8.361 1.00 37.12 135 GLY A CA 1
ATOM 1062 C C . GLY A 1 135 ? -11.936 13.949 -9.679 1.00 37.12 135 GLY A C 1
ATOM 1063 O O . GLY A 1 135 ? -13.050 13.849 -10.189 1.00 37.12 135 GLY A O 1
ATOM 1064 N N . LEU A 1 136 ? -10.807 13.536 -10.260 1.00 41.62 136 LEU A N 1
ATOM 1065 C CA . LEU A 1 136 ? -10.699 12.722 -11.466 1.00 41.62 136 LEU A CA 1
ATOM 1066 C C . LEU A 1 136 ? -11.907 11.791 -11.555 1.00 41.62 136 LEU A C 1
ATOM 1068 O O . LEU A 1 136 ? -11.960 10.798 -10.830 1.00 41.62 136 LEU A O 1
ATOM 1072 N N . LYS A 1 137 ? -12.883 12.133 -12.405 1.00 33.56 137 LYS A N 1
ATOM 1073 C CA . LYS A 1 137 ? -13.991 11.239 -12.721 1.00 33.56 137 LYS A CA 1
ATOM 1074 C C . LYS A 1 137 ? -13.361 9.952 -13.232 1.00 33.56 137 LYS A C 1
ATOM 1076 O O . LYS A 1 137 ? -12.882 9.888 -14.367 1.00 33.56 137 LYS A O 1
ATOM 1081 N N . ALA A 1 138 ? -13.291 8.955 -12.355 1.00 37.00 138 ALA A N 1
ATOM 1082 C CA . ALA A 1 138 ? -12.992 7.593 -12.727 1.00 37.00 138 ALA A CA 1
ATOM 1083 C C . ALA A 1 138 ? -13.960 7.243 -13.858 1.00 37.00 138 ALA A C 1
ATOM 1085 O O . ALA A 1 138 ? -15.150 7.528 -13.748 1.00 37.00 138 ALA A O 1
ATOM 1086 N N . LYS A 1 139 ? -13.409 6.733 -14.964 1.00 35.31 139 LYS A N 1
ATOM 1087 C CA . LYS A 1 139 ? -14.118 6.224 -16.145 1.00 35.31 139 LYS A CA 1
ATOM 1088 C C . LYS A 1 139 ? -15.584 5.875 -15.847 1.00 35.31 139 LYS A C 1
ATOM 1090 O O . LYS A 1 139 ? -15.876 4.814 -15.303 1.00 35.31 139 LYS A O 1
ATOM 1095 N N . GLU A 1 140 ? -16.498 6.745 -16.265 1.00 28.52 140 GLU A N 1
ATOM 1096 C CA . GLU A 1 140 ? -17.906 6.394 -16.420 1.00 28.52 140 GLU A CA 1
ATOM 1097 C C . GLU A 1 140 ? -17.967 5.278 -17.488 1.00 28.52 140 GLU A C 1
ATOM 1099 O O . GLU A 1 140 ? -17.672 5.518 -18.659 1.00 28.52 140 GLU A O 1
ATOM 1104 N N . GLY A 1 141 ? -18.262 4.036 -17.076 1.00 31.92 141 GLY A N 1
ATOM 1105 C CA . GLY A 1 141 ? -18.647 2.950 -17.992 1.00 31.92 141 GLY A CA 1
ATOM 1106 C C . GLY A 1 141 ? -17.844 1.641 -17.967 1.00 31.92 141 GLY A C 1
ATOM 1107 O O . GLY A 1 141 ? -18.064 0.810 -18.842 1.00 31.92 141 GLY A O 1
ATOM 1108 N N . THR A 1 142 ? -16.929 1.411 -17.021 1.00 37.84 142 THR A N 1
ATOM 1109 C CA . THR A 1 142 ? -16.357 0.063 -16.786 1.00 37.84 142 THR A CA 1
ATOM 1110 C C . THR A 1 142 ? -16.862 -0.431 -15.432 1.00 37.84 142 THR A C 1
ATOM 1112 O O . THR A 1 142 ? -16.865 0.357 -14.489 1.00 37.84 142 THR A O 1
ATOM 1115 N N . GLU A 1 143 ? -17.351 -1.675 -15.342 1.00 51.84 143 GLU A N 1
ATOM 1116 C CA . GLU A 1 143 ? -17.650 -2.293 -14.041 1.00 51.84 143 GLU A CA 1
ATOM 1117 C C . GLU A 1 143 ? -16.439 -2.121 -13.114 1.00 51.84 143 GLU A C 1
ATOM 1119 O O . GLU A 1 143 ? -15.294 -2.219 -13.554 1.00 51.84 143 GLU A O 1
ATOM 1124 N N . ASP A 1 144 ? -16.697 -1.804 -11.849 1.00 74.19 144 ASP A N 1
ATOM 1125 C CA . ASP A 1 144 ? -15.648 -1.595 -10.861 1.00 74.19 144 ASP A CA 1
ATOM 1126 C C . ASP A 1 144 ? -14.862 -2.900 -10.652 1.00 74.19 144 ASP A C 1
ATOM 1128 O O . ASP A 1 144 ? -15.428 -3.876 -10.158 1.00 74.19 144 ASP A O 1
ATOM 1132 N N . ASP A 1 145 ? -13.571 -2.923 -11.011 1.00 79.94 145 ASP A N 1
ATOM 1133 C CA . ASP A 1 145 ? -12.685 -4.096 -10.878 1.00 79.94 145 ASP A CA 1
ATOM 1134 C C . ASP A 1 145 ? -12.761 -4.706 -9.462 1.00 79.94 145 ASP A C 1
ATOM 1136 O O . ASP A 1 145 ? -12.700 -5.923 -9.282 1.00 79.94 145 ASP A O 1
ATOM 1140 N N . THR A 1 146 ? -12.968 -3.857 -8.448 1.00 85.56 146 THR A N 1
ATOM 1141 C CA . THR A 1 146 ? -13.195 -4.262 -7.056 1.00 85.56 146 THR A CA 1
ATOM 1142 C C . THR A 1 146 ? -14.455 -5.116 -6.886 1.00 85.56 146 THR A C 1
ATOM 1144 O O . THR A 1 146 ? -14.407 -6.170 -6.252 1.00 85.56 146 THR A O 1
ATOM 1147 N N . ALA A 1 147 ? -15.582 -4.687 -7.457 1.00 88.69 147 ALA A N 1
ATOM 1148 C CA . ALA A 1 147 ? -16.852 -5.398 -7.349 1.00 88.69 147 ALA A CA 1
ATOM 1149 C C . ALA A 1 147 ? -16.820 -6.733 -8.107 1.00 88.69 147 ALA A C 1
ATOM 1151 O O . ALA A 1 147 ? -17.412 -7.712 -7.649 1.00 88.69 147 ALA A O 1
ATOM 1152 N N . ILE A 1 148 ? -16.101 -6.790 -9.235 1.00 89.62 148 ILE A N 1
ATOM 1153 C CA . ILE A 1 148 ? -15.868 -8.034 -9.981 1.00 89.62 148 ILE A CA 1
ATOM 1154 C C . ILE A 1 148 ? -15.113 -9.034 -9.100 1.00 89.62 148 ILE A C 1
ATOM 1156 O O . ILE A 1 148 ? -15.598 -10.146 -8.900 1.00 89.62 148 ILE A O 1
ATOM 1160 N N . LEU A 1 149 ? -13.991 -8.624 -8.500 1.00 89.94 149 LEU A N 1
ATOM 1161 C CA . LEU A 1 149 ? -13.172 -9.498 -7.654 1.00 89.94 149 LEU A CA 1
ATOM 1162 C C . LEU A 1 149 ? -13.956 -10.028 -6.446 1.00 89.94 149 LEU A C 1
ATOM 1164 O O . LEU A 1 149 ? -13.915 -11.224 -6.148 1.00 89.94 149 LEU A O 1
ATOM 1168 N N . LEU A 1 150 ? -14.726 -9.166 -5.773 1.00 93.69 150 LEU A N 1
ATOM 1169 C CA . LEU A 1 150 ? -15.589 -9.590 -4.667 1.00 93.69 150 LEU A CA 1
ATOM 1170 C C . LEU A 1 150 ? -16.664 -10.581 -5.122 1.00 93.69 150 LEU A C 1
ATOM 1172 O O . LEU A 1 150 ? -16.996 -11.503 -4.382 1.00 93.69 150 LEU A O 1
ATOM 1176 N N . ARG A 1 151 ? -17.218 -10.416 -6.326 1.00 94.44 151 ARG A N 1
ATOM 1177 C CA . ARG A 1 151 ? -18.219 -11.334 -6.884 1.00 94.44 151 ARG A CA 1
ATOM 1178 C C . ARG A 1 151 ? -17.616 -12.700 -7.205 1.00 94.44 151 ARG A C 1
ATOM 1180 O O . ARG A 1 151 ? -18.250 -13.706 -6.905 1.00 94.44 151 ARG A O 1
ATOM 1187 N N . GLU A 1 152 ? -16.406 -12.737 -7.759 1.00 91.81 152 GLU A N 1
ATOM 1188 C CA . GLU A 1 152 ? -15.670 -13.980 -8.044 1.00 91.81 152 GLU A CA 1
ATOM 1189 C C . GLU A 1 152 ? -15.406 -14.803 -6.777 1.00 91.81 152 GLU A C 1
ATOM 1191 O O . GLU A 1 152 ? -15.473 -16.029 -6.817 1.00 91.81 152 GLU A O 1
ATOM 1196 N N . HIS A 1 153 ? -15.197 -14.132 -5.641 1.00 91.50 153 HIS A N 1
ATOM 1197 C CA . HIS A 1 153 ? -15.031 -14.773 -4.333 1.00 91.50 153 HIS A CA 1
ATOM 1198 C C . HIS A 1 153 ? -16.359 -14.971 -3.576 1.00 91.50 153 HIS A C 1
ATOM 1200 O O . HIS A 1 153 ? -16.348 -15.386 -2.422 1.00 91.50 153 HIS A O 1
ATOM 1206 N N . GLY A 1 154 ? -17.512 -14.659 -4.183 1.00 93.56 154 GLY A N 1
ATOM 1207 C CA . GLY A 1 154 ? -18.826 -14.793 -3.539 1.00 93.56 154 GLY A CA 1
ATOM 1208 C C . GLY A 1 154 ? -19.084 -13.814 -2.384 1.00 93.56 154 GLY A C 1
ATOM 1209 O O . GLY A 1 154 ? -20.022 -14.005 -1.613 1.00 93.56 154 GLY A O 1
ATOM 1210 N N . LEU A 1 155 ? -18.278 -12.758 -2.265 1.00 96.00 155 LEU A N 1
ATOM 1211 C CA . LEU A 1 155 ? -18.298 -11.808 -1.153 1.00 96.00 155 LEU A CA 1
ATOM 1212 C C . LEU A 1 155 ? -19.124 -10.552 -1.418 1.00 96.00 155 LEU A C 1
ATOM 1214 O O . LEU A 1 155 ? -19.566 -9.934 -0.458 1.00 96.00 155 LEU A O 1
ATOM 1218 N N . LEU A 1 156 ? -19.347 -10.156 -2.677 1.00 96.25 156 LEU A N 1
ATOM 1219 C CA . LEU A 1 156 ? -19.965 -8.855 -2.987 1.00 96.25 156 LEU A CA 1
ATOM 1220 C C . LEU A 1 156 ? -21.292 -8.642 -2.236 1.00 96.25 156 LEU A C 1
ATOM 1222 O O . LEU A 1 156 ? -21.438 -7.665 -1.511 1.00 96.25 156 LEU A O 1
ATOM 1226 N N . GLY A 1 157 ? -22.212 -9.608 -2.325 1.00 96.19 157 GLY A N 1
ATOM 1227 C CA . GLY A 1 157 ? -23.498 -9.530 -1.624 1.00 96.19 157 GLY A CA 1
ATOM 1228 C C . GLY A 1 157 ? -23.372 -9.563 -0.096 1.00 96.19 157 GLY A C 1
ATOM 1229 O O . GLY A 1 157 ? -24.182 -8.952 0.592 1.00 96.19 157 GLY A O 1
ATOM 1230 N N . VAL A 1 158 ? -22.343 -10.231 0.434 1.00 97.00 158 VAL A N 1
ATOM 1231 C CA . VAL A 1 158 ? -22.074 -10.313 1.879 1.00 97.00 158 VAL A CA 1
ATOM 1232 C C . VAL A 1 158 ? -21.597 -8.965 2.408 1.00 97.00 158 VAL A C 1
ATOM 1234 O O . VAL A 1 158 ? -22.119 -8.481 3.411 1.00 97.00 158 VAL A O 1
ATOM 1237 N N . VAL A 1 159 ? -20.638 -8.340 1.716 1.00 96.94 159 VAL A N 1
ATOM 1238 C CA . VAL A 1 159 ? -20.118 -7.016 2.082 1.00 96.94 159 VAL A CA 1
ATOM 1239 C C . VAL A 1 159 ? -21.219 -5.967 1.932 1.00 96.94 159 VAL A C 1
ATOM 1241 O O . VAL A 1 159 ? -21.429 -5.181 2.851 1.00 96.94 159 VAL A O 1
ATOM 1244 N N . ASP A 1 160 ? -21.973 -5.987 0.829 1.00 96.88 160 ASP A N 1
ATOM 1245 C CA . ASP A 1 160 ? -23.090 -5.062 0.616 1.00 96.88 160 ASP A CA 1
ATOM 1246 C C . ASP A 1 160 ? -24.145 -5.198 1.715 1.00 96.88 160 ASP A C 1
ATOM 1248 O O . ASP A 1 160 ? -24.563 -4.195 2.294 1.00 96.88 160 ASP A O 1
ATOM 1252 N N . GLN A 1 161 ? -24.553 -6.420 2.063 1.00 96.69 161 GLN A N 1
ATOM 1253 C CA . GLN A 1 161 ? -25.502 -6.634 3.152 1.00 96.69 161 GLN A CA 1
ATOM 1254 C C . GLN A 1 161 ? -24.959 -6.086 4.479 1.00 96.69 161 GLN A C 1
ATOM 1256 O O . GLN A 1 161 ? -25.661 -5.337 5.159 1.00 96.69 161 GLN A O 1
ATOM 1261 N N . ALA A 1 162 ? -23.703 -6.387 4.818 1.00 97.19 162 ALA A N 1
ATOM 1262 C CA . ALA A 1 162 ? -23.071 -5.890 6.036 1.00 97.19 162 ALA A CA 1
ATOM 1263 C C . ALA A 1 162 ? -23.005 -4.351 6.079 1.00 97.19 162 ALA A C 1
ATOM 1265 O O . ALA A 1 162 ? -23.208 -3.754 7.136 1.00 97.19 162 ALA A O 1
ATOM 1266 N N . LEU A 1 163 ? -22.777 -3.693 4.939 1.00 96.31 163 LEU A N 1
ATOM 1267 C CA . LEU A 1 163 ? -22.754 -2.231 4.841 1.00 96.31 163 LEU A CA 1
ATOM 1268 C C . LEU A 1 163 ? -24.138 -1.601 5.055 1.00 96.31 163 LEU A C 1
ATOM 1270 O O . LEU A 1 163 ? -24.224 -0.508 5.616 1.00 96.31 163 LEU A O 1
ATOM 1274 N N . HIS A 1 164 ? -25.221 -2.274 4.663 1.00 94.75 164 HIS A N 1
ATOM 1275 C CA . HIS A 1 164 ? -26.580 -1.742 4.812 1.00 94.75 164 HIS A CA 1
ATOM 1276 C C . HIS A 1 164 ? -27.206 -2.060 6.174 1.00 94.75 164 HIS A C 1
ATOM 1278 O O . HIS A 1 164 ? -27.836 -1.192 6.775 1.00 94.75 164 HIS A O 1
ATOM 1284 N N . THR A 1 165 ? -27.062 -3.295 6.662 1.00 94.56 165 THR A N 1
ATOM 1285 C CA . THR A 1 165 ? -27.744 -3.768 7.883 1.00 94.56 165 THR A CA 1
ATOM 1286 C C . THR A 1 165 ? -26.825 -3.907 9.093 1.00 94.56 165 THR A C 1
ATOM 1288 O O . THR A 1 165 ? -27.308 -4.175 10.189 1.00 94.56 165 THR A O 1
ATOM 1291 N N . GLY A 1 166 ? -25.518 -3.723 8.909 1.00 94.00 166 GLY A N 1
ATOM 1292 C CA . GLY A 1 166 ? -24.491 -4.018 9.904 1.00 94.00 166 GLY A CA 1
ATOM 1293 C C . GLY A 1 166 ? -23.900 -5.426 9.739 1.00 94.00 166 GLY A C 1
ATOM 1294 O O . GLY A 1 166 ? -24.562 -6.313 9.189 1.00 94.00 166 GLY A O 1
ATOM 1295 N N . PRO A 1 167 ? -22.648 -5.639 10.186 1.00 93.38 167 PRO A N 1
ATOM 1296 C CA . PRO A 1 167 ? -21.970 -6.928 10.081 1.00 93.38 167 PRO A CA 1
ATOM 1297 C C . PRO A 1 167 ? -22.627 -7.977 10.987 1.00 93.38 167 PRO A C 1
ATOM 1299 O O . PRO A 1 167 ? -22.692 -7.805 12.202 1.00 93.38 167 PRO A O 1
ATOM 1302 N N . SER A 1 168 ? -23.091 -9.079 10.395 1.00 95.88 168 SER A N 1
ATOM 1303 C CA . SER A 1 168 ? -23.480 -10.287 11.130 1.00 95.8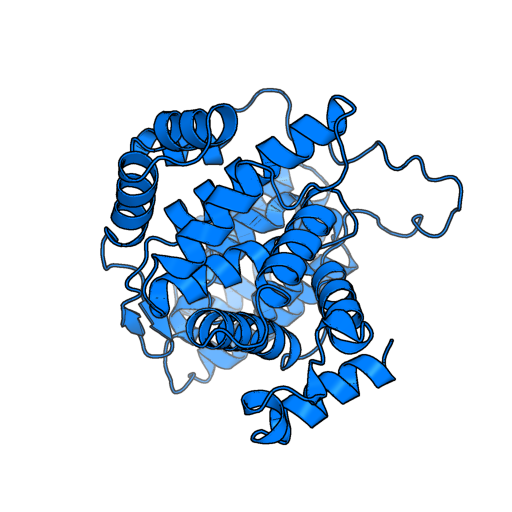8 168 SER A CA 1
ATOM 1304 C C . SER A 1 168 ? -22.263 -11.174 11.403 1.00 95.88 168 SER A C 1
ATOM 1306 O O . SER A 1 168 ? -21.280 -11.115 10.663 1.00 95.88 168 SER A O 1
ATOM 1308 N N . GLU A 1 169 ? -22.342 -12.035 12.422 1.00 95.00 169 GLU A N 1
ATOM 1309 C CA . GLU A 1 169 ? -21.287 -13.018 12.722 1.00 95.00 169 GLU A CA 1
ATOM 1310 C C . GLU A 1 169 ? -20.987 -13.910 11.506 1.00 95.00 169 GLU A C 1
ATOM 1312 O O . GLU A 1 169 ? -19.828 -14.067 11.126 1.00 95.00 169 GLU A O 1
ATOM 1317 N N . ASP A 1 170 ? -22.024 -14.406 10.823 1.00 95.25 170 ASP A N 1
ATOM 1318 C CA . ASP A 1 170 ? -21.874 -15.233 9.619 1.00 95.25 170 ASP A CA 1
ATOM 1319 C C . ASP A 1 170 ? -21.215 -14.473 8.460 1.00 95.25 170 ASP A C 1
ATOM 1321 O O . ASP A 1 170 ? -20.343 -15.006 7.769 1.00 95.25 170 ASP A O 1
ATOM 1325 N N . GLY A 1 171 ? -21.618 -13.216 8.240 1.00 95.06 171 GLY A N 1
ATOM 1326 C CA . GLY A 1 171 ? -21.055 -12.379 7.183 1.00 95.06 171 GLY A CA 1
ATOM 1327 C C . GLY A 1 171 ? -19.585 -12.063 7.444 1.00 95.06 171 GLY A C 1
ATOM 1328 O O . GLY A 1 171 ? -18.750 -12.180 6.545 1.00 95.06 171 GLY A O 1
ATOM 1329 N N . LEU A 1 172 ? -19.254 -11.738 8.694 1.00 96.06 172 LEU A N 1
ATOM 1330 C CA . LEU A 1 172 ? -17.886 -11.498 9.133 1.00 96.06 172 LEU A CA 1
ATOM 1331 C C . LEU A 1 172 ? -17.024 -12.756 8.997 1.00 96.06 172 LEU A C 1
ATOM 1333 O O . LEU A 1 172 ? -15.947 -12.684 8.409 1.00 96.06 172 LEU A O 1
ATOM 1337 N N . ALA A 1 173 ? -17.520 -13.912 9.443 1.00 96.06 173 ALA A N 1
ATOM 1338 C CA . ALA A 1 173 ? -16.835 -15.195 9.308 1.00 96.06 173 ALA A CA 1
ATOM 1339 C C . ALA A 1 173 ? -16.600 -15.585 7.840 1.00 96.06 173 ALA A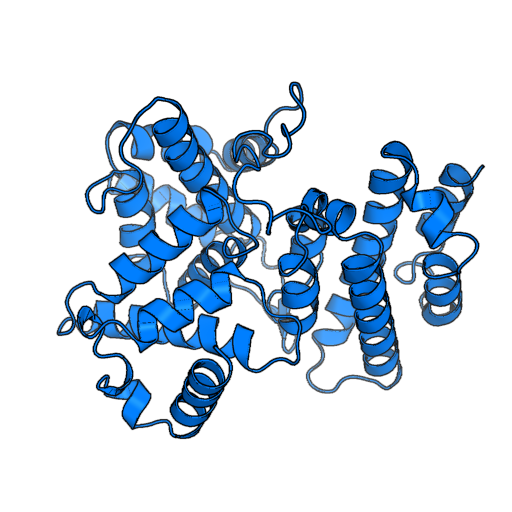 C 1
ATOM 1341 O O . ALA A 1 173 ? -15.590 -16.207 7.512 1.00 96.06 173 ALA A O 1
ATOM 1342 N N . HIS A 1 174 ? -17.518 -15.234 6.935 1.00 95.50 174 HIS A N 1
ATOM 1343 C CA . HIS A 1 174 ? -17.334 -15.459 5.503 1.00 95.50 174 HIS A CA 1
ATOM 1344 C C . HIS A 1 174 ? -16.229 -14.556 4.931 1.00 95.50 174 HIS A C 1
ATOM 1346 O O . HIS A 1 174 ? -15.338 -15.052 4.241 1.00 95.50 174 HIS A O 1
ATOM 1352 N N . MET A 1 175 ? -16.226 -13.262 5.274 1.00 96.19 175 MET A N 1
ATOM 1353 C CA . MET A 1 175 ? -15.173 -12.328 4.855 1.00 96.19 175 MET A CA 1
ATOM 1354 C C . MET A 1 175 ? -13.792 -12.734 5.389 1.00 96.19 175 MET A C 1
ATOM 1356 O O . MET A 1 175 ? -12.827 -12.773 4.627 1.00 96.19 175 MET A O 1
ATOM 1360 N N . THR A 1 176 ? -13.679 -13.077 6.676 1.00 95.75 176 THR A N 1
ATOM 1361 C CA . THR A 1 176 ? -12.400 -13.488 7.280 1.00 95.75 176 THR A CA 1
ATOM 1362 C C . THR A 1 176 ? -11.908 -14.814 6.713 1.00 95.75 176 THR A C 1
ATOM 1364 O O . THR A 1 176 ? -10.717 -14.947 6.430 1.00 95.75 176 THR A O 1
ATOM 1367 N N . ARG A 1 177 ? -12.807 -15.772 6.455 1.00 94.94 177 ARG A N 1
ATOM 1368 C CA . ARG A 1 177 ? -12.460 -17.031 5.785 1.00 94.94 177 ARG A CA 1
ATOM 1369 C C . ARG A 1 177 ? -11.890 -16.789 4.393 1.00 94.94 177 ARG A C 1
ATOM 1371 O O . ARG A 1 177 ? -10.819 -17.304 4.110 1.00 94.94 177 ARG A O 1
ATOM 1378 N N . ALA A 1 178 ? -12.530 -15.961 3.570 1.00 94.56 178 ALA A N 1
ATOM 1379 C CA . ALA A 1 178 ? -12.034 -15.657 2.227 1.00 94.56 178 ALA A CA 1
ATOM 1380 C C . ALA A 1 178 ? -10.686 -14.909 2.228 1.00 94.56 178 ALA A C 1
ATOM 1382 O O . ALA A 1 178 ? -9.903 -15.026 1.288 1.00 94.56 178 ALA A O 1
ATOM 1383 N N . ILE A 1 179 ? -10.384 -14.160 3.295 1.00 94.44 179 ILE A N 1
ATOM 1384 C CA . ILE A 1 179 ? -9.056 -13.569 3.504 1.00 94.44 179 ILE A CA 1
ATOM 1385 C C . ILE A 1 179 ? -8.013 -14.644 3.825 1.00 94.44 179 ILE A C 1
ATOM 1387 O O . ILE A 1 179 ? -6.871 -14.530 3.389 1.00 94.44 179 ILE A O 1
ATOM 1391 N N . ILE A 1 180 ? -8.363 -15.664 4.605 1.00 92.19 180 ILE A N 1
ATOM 1392 C CA . ILE A 1 180 ? -7.424 -16.708 5.043 1.00 92.19 180 ILE A CA 1
ATOM 1393 C C . ILE A 1 180 ? -7.242 -17.784 3.964 1.00 92.19 180 ILE A C 1
ATOM 1395 O O . ILE A 1 180 ? -6.145 -18.325 3.809 1.00 92.19 180 ILE A O 1
ATOM 1399 N N . GLU A 1 181 ? -8.297 -18.080 3.206 1.00 86.44 181 GLU A N 1
ATOM 1400 C CA . GLU A 1 181 ? -8.295 -18.976 2.051 1.00 86.44 181 GLU A CA 1
ATOM 1401 C C . GLU A 1 181 ? -7.534 -18.317 0.894 1.00 86.44 181 GLU A C 1
ATOM 1403 O O . GLU A 1 181 ? -8.084 -17.701 -0.017 1.00 86.44 181 GLU A O 1
ATOM 1408 N N . SER A 1 182 ? -6.211 -18.415 0.982 1.00 72.81 182 SER A N 1
ATOM 1409 C CA . SER A 1 182 ? -5.276 -17.965 -0.037 1.00 72.81 182 SER A CA 1
ATOM 1410 C C . SER A 1 182 ? -4.752 -19.168 -0.812 1.00 72.81 182 SER A C 1
ATOM 1412 O O . SER A 1 182 ? -4.282 -20.147 -0.223 1.00 72.81 182 SER A O 1
ATOM 1414 N N . ASP A 1 183 ? -4.771 -19.078 -2.142 1.00 65.00 183 ASP A N 1
ATOM 1415 C CA . ASP A 1 183 ? -3.890 -19.897 -2.964 1.00 65.00 183 ASP A CA 1
ATOM 1416 C C . ASP A 1 183 ? -2.457 -19.510 -2.574 1.00 65.00 183 ASP A C 1
ATOM 1418 O O . ASP A 1 183 ? -2.003 -18.423 -2.920 1.00 65.00 183 ASP A O 1
ATOM 1422 N N . ALA A 1 184 ? -1.759 -20.380 -1.833 1.00 59.47 184 ALA A N 1
ATOM 1423 C CA . ALA A 1 184 ? -0.451 -20.159 -1.189 1.00 59.47 184 ALA A CA 1
ATOM 1424 C C . ALA A 1 184 ? 0.738 -19.927 -2.159 1.00 59.47 184 ALA A C 1
ATOM 1426 O O . ALA A 1 184 ? 1.835 -20.457 -1.982 1.00 59.47 184 ALA A O 1
ATOM 1427 N N . ARG A 1 185 ? 0.522 -19.168 -3.232 1.00 67.31 185 ARG A N 1
ATOM 1428 C CA . ARG A 1 185 ? 1.481 -18.833 -4.284 1.00 67.31 185 ARG A CA 1
ATOM 1429 C C . ARG A 1 185 ? 2.195 -17.517 -4.008 1.00 67.31 185 ARG A C 1
ATOM 1431 O O . ARG A 1 185 ? 3.296 -17.316 -4.515 1.00 67.31 185 ARG A O 1
ATOM 1438 N N . GLU A 1 186 ? 1.592 -16.623 -3.226 1.00 84.19 186 GLU A N 1
ATOM 1439 C CA . GLU A 1 186 ? 2.214 -15.346 -2.897 1.00 84.19 186 GLU A CA 1
ATOM 1440 C C . GLU A 1 186 ? 3.223 -15.492 -1.758 1.00 84.19 186 GLU A C 1
ATOM 1442 O O . GLU A 1 186 ? 2.943 -16.019 -0.681 1.00 84.19 186 GLU A O 1
ATOM 1447 N N . THR A 1 187 ? 4.431 -15.000 -2.014 1.00 91.88 187 THR A N 1
ATOM 1448 C CA . THR A 1 187 ? 5.538 -15.003 -1.062 1.00 91.88 187 THR A CA 1
ATOM 1449 C C . THR A 1 187 ? 6.047 -13.586 -0.839 1.00 91.88 187 THR A C 1
ATOM 1451 O O . THR A 1 187 ? 6.064 -12.762 -1.757 1.00 91.88 187 THR A O 1
ATOM 1454 N N . GLY A 1 188 ? 6.462 -13.297 0.391 1.00 91.56 188 GLY A N 1
ATOM 1455 C CA . GLY A 1 188 ? 7.061 -12.030 0.789 1.00 91.56 188 GLY A CA 1
ATOM 1456 C C . GLY A 1 188 ? 8.584 -12.101 0.877 1.00 91.56 188 GLY A C 1
ATOM 1457 O O . GLY A 1 188 ? 9.248 -12.889 0.198 1.00 91.56 188 GLY A O 1
ATOM 1458 N N . PHE A 1 189 ? 9.144 -11.262 1.746 1.00 93.19 189 PHE A N 1
ATOM 1459 C CA . PHE A 1 189 ? 10.563 -11.288 2.090 1.00 93.19 189 PHE A CA 1
ATOM 1460 C C . PHE A 1 189 ? 11.001 -12.681 2.570 1.00 93.19 189 PHE A C 1
ATOM 1462 O O . PHE A 1 189 ? 10.236 -13.408 3.203 1.00 93.19 189 PHE A O 1
ATOM 1469 N N . ALA A 1 190 ? 12.234 -13.057 2.241 1.00 94.38 190 ALA A N 1
ATOM 1470 C CA . ALA A 1 190 ? 12.795 -14.388 2.447 1.00 94.38 190 ALA A CA 1
ATOM 1471 C C . ALA A 1 190 ? 11.985 -15.534 1.805 1.00 94.38 190 ALA A C 1
ATOM 1473 O O . ALA A 1 190 ? 12.138 -16.685 2.201 1.00 94.38 190 ALA A O 1
ATOM 1474 N N . HIS A 1 191 ? 11.149 -15.235 0.802 1.00 93.12 191 HIS A N 1
ATOM 1475 C CA . HIS A 1 191 ? 10.222 -16.180 0.164 1.00 93.12 191 HIS A CA 1
ATOM 1476 C C . HIS A 1 191 ? 9.246 -16.846 1.148 1.00 93.12 191 HIS A C 1
ATOM 1478 O O . HIS A 1 191 ? 8.732 -17.933 0.886 1.00 93.12 191 HIS A O 1
ATOM 1484 N N . VAL A 1 192 ? 8.970 -16.195 2.280 1.00 93.00 192 VAL A N 1
ATOM 1485 C CA . VAL A 1 192 ? 7.988 -16.680 3.253 1.00 93.00 192 VAL A CA 1
ATOM 1486 C C . VAL A 1 192 ? 6.596 -16.592 2.634 1.00 93.00 192 VAL A C 1
ATOM 1488 O O . VAL A 1 192 ? 6.231 -15.555 2.080 1.00 93.00 192 VAL A O 1
ATOM 1491 N N . SER A 1 193 ? 5.833 -17.685 2.710 1.00 92.38 193 SER A N 1
ATOM 1492 C CA . SER A 1 193 ? 4.446 -17.731 2.235 1.00 92.38 193 SER A CA 1
ATOM 1493 C C . SER A 1 193 ? 3.594 -16.725 2.993 1.00 92.38 193 SER A C 1
ATOM 1495 O O . SER A 1 193 ? 3.612 -16.716 4.222 1.00 92.38 193 SER A O 1
ATOM 1497 N N . ILE A 1 194 ? 2.818 -15.936 2.256 1.00 92.62 194 ILE A N 1
ATOM 1498 C CA . ILE A 1 194 ? 1.846 -15.003 2.820 1.00 92.62 194 ILE A CA 1
ATOM 1499 C C . ILE A 1 194 ? 0.552 -15.772 3.081 1.00 92.62 194 ILE A C 1
ATOM 1501 O O . ILE A 1 194 ? -0.060 -16.299 2.152 1.00 92.62 194 ILE A O 1
ATOM 1505 N N . LYS A 1 195 ? 0.124 -15.857 4.342 1.00 92.06 195 LYS A N 1
ATOM 1506 C CA . LYS A 1 195 ? -1.099 -16.576 4.751 1.00 92.06 195 LYS A CA 1
ATOM 1507 C C . LYS A 1 195 ? -2.335 -15.679 4.723 1.00 92.06 195 LYS A C 1
ATOM 1509 O O . LYS A 1 195 ? -3.128 -15.659 5.660 1.00 92.06 195 LYS A O 1
ATOM 1514 N N . ALA A 1 196 ? -2.457 -14.892 3.664 1.00 93.50 196 ALA A N 1
ATOM 1515 C CA . ALA A 1 196 ? -3.579 -14.001 3.438 1.00 93.50 196 ALA A CA 1
ATOM 1516 C C . ALA A 1 196 ? -3.792 -13.805 1.935 1.00 93.50 196 ALA A C 1
ATOM 1518 O O . ALA A 1 196 ? -2.835 -13.755 1.162 1.00 93.50 196 ALA A O 1
ATOM 1519 N N . ASN A 1 197 ? -5.046 -13.672 1.526 1.00 94.19 197 ASN A N 1
ATOM 1520 C CA . ASN A 1 197 ? -5.431 -13.295 0.181 1.00 94.19 197 ASN A CA 1
ATOM 1521 C C . ASN A 1 197 ? -5.429 -11.764 0.090 1.00 94.19 197 ASN A C 1
ATOM 1523 O O . ASN A 1 197 ? -6.402 -11.090 0.438 1.00 94.19 197 ASN A O 1
ATOM 1527 N N . LEU A 1 198 ? -4.299 -11.207 -0.353 1.00 93.31 198 LEU A N 1
ATOM 1528 C CA . LEU A 1 198 ? -4.096 -9.757 -0.422 1.00 93.31 198 LEU A CA 1
ATOM 1529 C C . LEU A 1 198 ? -5.093 -9.072 -1.362 1.00 93.31 198 LEU A C 1
ATOM 1531 O O . LEU A 1 198 ? -5.487 -7.932 -1.119 1.00 93.31 198 LEU A O 1
ATOM 1535 N N . SER A 1 199 ? -5.518 -9.775 -2.413 1.00 91.88 199 SER A N 1
ATOM 1536 C CA . SER A 1 199 ? -6.465 -9.257 -3.398 1.00 91.88 199 SER A CA 1
ATOM 1537 C C . SER A 1 199 ? -7.870 -9.084 -2.810 1.00 91.88 199 SER A C 1
ATOM 1539 O O . SER A 1 199 ? -8.497 -8.045 -3.014 1.00 91.88 199 SER A O 1
ATOM 1541 N N . VAL A 1 200 ? -8.319 -10.043 -1.992 1.00 94.44 200 VAL A N 1
ATOM 1542 C CA . VAL A 1 200 ? -9.593 -9.968 -1.263 1.00 94.44 200 VAL A CA 1
ATOM 1543 C C . VAL A 1 200 ? -9.549 -8.874 -0.203 1.00 94.44 200 VAL A C 1
ATOM 1545 O O . VAL A 1 200 ? -10.483 -8.078 -0.126 1.00 94.44 200 VAL A O 1
ATOM 1548 N N . ILE A 1 201 ? -8.459 -8.783 0.572 1.00 95.38 201 ILE A N 1
ATOM 1549 C CA . ILE A 1 201 ? -8.273 -7.705 1.560 1.00 95.38 201 ILE A CA 1
ATOM 1550 C C . ILE A 1 201 ? -8.419 -6.341 0.884 1.00 95.38 201 ILE A C 1
ATOM 1552 O O . ILE A 1 201 ? -9.208 -5.507 1.327 1.00 95.38 201 ILE A O 1
ATOM 1556 N N . GLU A 1 202 ? -7.679 -6.116 -0.202 1.00 93.25 202 GLU A N 1
ATOM 1557 C CA . GLU A 1 202 ? -7.710 -4.844 -0.917 1.00 93.25 202 GLU A CA 1
ATOM 1558 C C . GLU A 1 202 ? -9.105 -4.534 -1.464 1.00 93.25 202 GLU A C 1
ATOM 1560 O O . GLU A 1 202 ? -9.574 -3.401 -1.357 1.00 93.25 202 GLU A O 1
ATOM 1565 N N . ALA A 1 203 ? -9.786 -5.537 -2.019 1.00 94.44 203 ALA A N 1
ATOM 1566 C CA . ALA A 1 203 ? -11.110 -5.348 -2.580 1.00 94.44 203 ALA A CA 1
ATOM 1567 C C . ALA A 1 203 ? -12.153 -4.998 -1.510 1.00 94.44 203 ALA A C 1
ATOM 1569 O O . ALA A 1 203 ? -12.944 -4.080 -1.721 1.00 94.44 203 ALA A O 1
ATOM 1570 N N . ILE A 1 204 ? -12.122 -5.655 -0.345 1.00 96.75 204 ILE A N 1
ATOM 1571 C CA . ILE A 1 204 ? -13.003 -5.315 0.782 1.00 96.75 204 ILE A CA 1
ATOM 1572 C C . ILE A 1 204 ? -12.746 -3.873 1.230 1.00 96.75 204 ILE A C 1
ATOM 1574 O O . ILE A 1 204 ? -13.686 -3.086 1.316 1.00 96.75 204 ILE A O 1
ATOM 1578 N N . ILE A 1 205 ? -11.482 -3.498 1.456 1.00 96.94 205 ILE A N 1
ATOM 1579 C CA . ILE A 1 205 ? -11.106 -2.142 1.885 1.00 96.94 205 ILE A CA 1
ATOM 1580 C C . ILE A 1 205 ? -11.614 -1.102 0.884 1.00 96.94 205 ILE A C 1
ATOM 1582 O O . ILE A 1 205 ? -12.292 -0.151 1.270 1.00 96.94 205 ILE A O 1
ATOM 1586 N N . LEU A 1 206 ? -11.320 -1.278 -0.406 1.00 94.69 206 LEU A N 1
ATOM 1587 C CA . LEU A 1 206 ? -11.732 -0.330 -1.437 1.00 94.69 206 LEU A CA 1
ATOM 1588 C C . LEU A 1 206 ? -13.253 -0.236 -1.560 1.00 94.69 206 LEU A C 1
ATOM 1590 O O . LEU A 1 206 ? -13.767 0.868 -1.727 1.00 94.69 206 LEU A O 1
ATOM 1594 N N . HIS A 1 207 ? -13.974 -1.353 -1.459 1.00 96.19 207 HIS A N 1
ATOM 1595 C CA . HIS A 1 207 ? -15.436 -1.371 -1.541 1.00 96.19 207 HIS A CA 1
ATOM 1596 C C . HIS A 1 207 ? -16.084 -0.652 -0.354 1.00 96.19 207 HIS A C 1
ATOM 1598 O O . HIS A 1 207 ? -16.928 0.222 -0.548 1.00 96.19 207 HIS A O 1
ATOM 1604 N N . VAL A 1 208 ? -15.619 -0.938 0.866 1.00 97.00 208 VAL A N 1
ATOM 1605 C CA . VAL A 1 208 ? -16.063 -0.260 2.096 1.00 97.00 208 VAL A CA 1
ATOM 1606 C C . VAL A 1 208 ? -15.770 1.244 2.024 1.00 97.00 208 VAL A C 1
ATOM 1608 O O . VAL A 1 208 ? -16.645 2.064 2.303 1.00 97.00 208 VAL A O 1
ATOM 1611 N N . GLY A 1 209 ? -14.570 1.625 1.576 1.00 95.56 209 GLY A N 1
ATOM 1612 C CA . GLY A 1 209 ? -14.196 3.029 1.396 1.00 95.56 209 GLY A CA 1
ATOM 1613 C C . GLY A 1 209 ? -15.060 3.746 0.352 1.00 95.56 209 GLY A C 1
ATOM 1614 O O . GLY A 1 209 ? -15.556 4.842 0.611 1.00 95.56 209 GLY A O 1
ATOM 1615 N N . LYS A 1 210 ? -15.308 3.119 -0.808 1.00 94.19 210 LYS A N 1
ATOM 1616 C CA . LYS A 1 210 ? -16.187 3.668 -1.857 1.00 94.19 210 LYS A CA 1
ATOM 1617 C C . LYS A 1 210 ? -17.616 3.858 -1.360 1.00 94.19 210 LYS A C 1
ATOM 1619 O O . LYS A 1 210 ? -18.218 4.883 -1.666 1.00 94.19 210 LYS A O 1
ATOM 1624 N N . TYR A 1 211 ? -18.139 2.921 -0.571 1.00 94.44 211 TYR A N 1
ATOM 1625 C CA . TYR A 1 211 ? -19.448 3.066 0.064 1.00 94.44 211 TYR A CA 1
ATOM 1626 C C . TYR A 1 211 ? -19.488 4.283 1.001 1.00 94.44 211 TYR A C 1
ATOM 1628 O O . TYR A 1 211 ? -20.381 5.126 0.888 1.00 94.44 211 TYR A O 1
ATOM 1636 N N . ALA A 1 212 ? -18.488 4.431 1.876 1.00 93.94 212 ALA A N 1
ATOM 1637 C CA . ALA A 1 212 ? -18.419 5.548 2.815 1.00 93.94 212 ALA A CA 1
ATOM 1638 C C . ALA A 1 212 ? -18.298 6.913 2.111 1.00 93.94 212 ALA A C 1
ATOM 1640 O O . ALA A 1 212 ? -19.002 7.860 2.470 1.00 93.94 212 ALA A O 1
ATOM 1641 N N . VAL A 1 213 ? -17.460 7.007 1.074 1.00 92.00 213 VAL A N 1
ATOM 1642 C CA . VAL A 1 213 ? -17.312 8.220 0.250 1.00 92.00 213 VAL A CA 1
ATOM 1643 C C . VAL A 1 213 ? -18.576 8.499 -0.570 1.00 92.00 213 VAL A C 1
ATOM 1645 O O . VAL A 1 213 ? -19.004 9.648 -0.675 1.00 92.00 213 VAL A O 1
ATOM 1648 N N . GLY A 1 214 ? -19.230 7.463 -1.099 1.00 91.88 214 GLY A N 1
ATOM 1649 C CA . GLY A 1 214 ? -20.508 7.589 -1.800 1.00 91.88 214 GLY A CA 1
ATOM 1650 C C . GLY A 1 214 ? -21.612 8.163 -0.907 1.00 91.88 214 GLY A C 1
ATOM 1651 O O . GLY A 1 214 ? -22.358 9.040 -1.340 1.00 91.88 214 GLY A O 1
ATOM 1652 N N . ARG A 1 215 ? -21.667 7.744 0.364 1.00 91.12 215 ARG A N 1
ATOM 1653 C CA . ARG A 1 215 ? -22.578 8.314 1.370 1.00 91.12 215 ARG A CA 1
ATOM 1654 C C . ARG A 1 215 ? -22.298 9.799 1.626 1.00 91.12 215 ARG A C 1
ATOM 1656 O O . ARG A 1 215 ? -23.241 10.583 1.719 1.00 91.12 215 ARG A O 1
ATOM 1663 N N . LEU A 1 216 ? -21.028 10.199 1.714 1.00 88.81 216 LEU A N 1
ATOM 1664 C CA . LEU A 1 216 ? -20.644 11.607 1.872 1.00 88.81 216 LEU A CA 1
ATOM 1665 C C . LEU A 1 216 ? -21.093 12.454 0.670 1.00 88.81 216 LEU A C 1
ATOM 1667 O O . LEU A 1 216 ? -21.678 13.519 0.852 1.00 88.81 216 LEU A O 1
ATOM 1671 N N . ALA A 1 217 ? -20.905 11.952 -0.553 1.00 87.75 217 ALA A N 1
ATOM 1672 C CA . ALA A 1 217 ? -21.342 12.632 -1.775 1.00 87.75 217 ALA A CA 1
ATOM 1673 C C . ALA A 1 217 ? -22.870 12.837 -1.848 1.00 87.75 217 ALA A C 1
ATOM 1675 O O . ALA A 1 217 ? -23.342 13.764 -2.503 1.00 87.75 217 ALA A O 1
ATOM 1676 N N . GLN A 1 218 ? -23.646 12.004 -1.149 1.00 89.56 218 GLN A N 1
ATOM 1677 C CA . GLN A 1 218 ? -25.103 12.123 -1.023 1.00 89.56 218 GLN A CA 1
ATOM 1678 C C . GLN A 1 218 ? -25.545 13.057 0.123 1.00 89.56 218 GLN A C 1
ATOM 1680 O O . GLN A 1 218 ? -26.728 13.101 0.456 1.00 89.56 218 GLN A O 1
ATOM 1685 N N . GLY A 1 219 ? -24.620 13.815 0.723 1.00 86.25 219 GLY A N 1
ATOM 1686 C CA . GLY A 1 219 ? -24.904 14.748 1.819 1.00 86.25 219 GLY A CA 1
ATOM 1687 C C . GLY A 1 219 ? -24.884 14.113 3.211 1.00 86.25 219 GLY A C 1
ATOM 1688 O O . GLY A 1 219 ? -25.377 14.718 4.161 1.00 86.25 219 GLY A O 1
ATOM 1689 N N . GLY A 1 220 ? -24.341 12.899 3.344 1.00 82.69 220 GLY A N 1
ATOM 1690 C CA . GLY A 1 220 ? -24.131 12.251 4.636 1.00 82.69 220 GLY A CA 1
ATOM 1691 C C . GLY A 1 220 ? -23.006 12.884 5.464 1.00 82.69 220 GLY A C 1
ATOM 1692 O O . GLY A 1 220 ? -22.261 13.750 5.005 1.00 82.69 220 GLY A O 1
ATOM 1693 N N . GLU A 1 221 ? -22.858 12.423 6.707 1.00 82.25 221 GLU A N 1
ATOM 1694 C CA . GLU A 1 221 ? -21.764 12.845 7.586 1.00 82.25 221 GLU A CA 1
ATOM 1695 C C . GLU A 1 221 ? -20.391 12.445 7.024 1.00 82.25 221 GLU A C 1
ATOM 1697 O O . GLU A 1 221 ? -20.213 11.351 6.486 1.00 82.25 221 GLU A O 1
ATOM 1702 N N . SER A 1 222 ? -19.392 13.317 7.210 1.00 79.06 222 SER A N 1
ATOM 1703 C CA . SER A 1 222 ? -18.016 13.080 6.736 1.00 79.06 222 SER A CA 1
ATOM 1704 C C . SER A 1 222 ? -17.333 11.864 7.367 1.00 79.06 222 SER A C 1
ATOM 1706 O O . SER A 1 222 ? -16.483 11.244 6.735 1.00 79.06 222 SER A O 1
ATOM 1708 N N . PHE A 1 223 ? -17.668 11.530 8.613 1.00 92.31 223 PHE A N 1
ATOM 1709 C CA . PHE A 1 223 ? -17.213 10.326 9.302 1.00 92.31 223 PHE A CA 1
ATOM 1710 C C . PHE A 1 223 ? -18.098 10.075 10.520 1.00 92.31 223 PHE A C 1
ATOM 1712 O O . PHE A 1 223 ? -18.395 11.016 11.253 1.00 92.31 223 PHE A O 1
ATOM 1719 N N . ASN A 1 224 ? -18.469 8.819 10.750 1.00 92.94 224 ASN A N 1
ATOM 1720 C CA . ASN A 1 224 ? -19.267 8.411 11.897 1.00 92.94 224 ASN A CA 1
ATOM 1721 C C . ASN A 1 224 ? -18.664 7.124 12.492 1.00 92.94 224 ASN A C 1
ATOM 1723 O O . ASN A 1 224 ? -18.741 6.086 11.841 1.00 92.94 224 ASN A O 1
ATOM 1727 N N . PRO A 1 225 ? -18.082 7.157 13.707 1.00 93.12 225 PRO A N 1
ATOM 1728 C CA . PRO A 1 225 ? -17.481 5.976 14.337 1.00 93.12 225 PRO A CA 1
ATOM 1729 C C . PRO A 1 225 ? -18.440 4.793 14.524 1.00 93.12 225 PRO A C 1
ATOM 1731 O O . PRO A 1 225 ? -18.009 3.649 14.593 1.00 93.12 225 PRO A O 1
ATOM 1734 N N . SER A 1 226 ? -19.745 5.064 14.625 1.00 93.19 226 SER A N 1
ATOM 1735 C CA . SER A 1 226 ? -20.788 4.053 14.838 1.00 93.19 226 SER A CA 1
ATOM 1736 C C . SER A 1 226 ? -21.386 3.518 13.535 1.00 93.19 226 SER A C 1
ATOM 1738 O O . SER A 1 226 ? -22.374 2.785 13.578 1.00 93.19 226 SER A O 1
ATOM 1740 N N . SER A 1 227 ? -20.851 3.898 12.370 1.00 95.12 227 SER A N 1
ATOM 1741 C CA . SER A 1 227 ? -21.386 3.416 11.101 1.00 95.12 227 SER A CA 1
ATOM 1742 C C . SER A 1 227 ? -20.943 1.993 10.769 1.00 95.12 227 SER A C 1
ATOM 1744 O O . SER A 1 227 ? -19.918 1.493 11.230 1.00 95.12 227 SER A O 1
ATOM 1746 N N . THR A 1 228 ? -21.757 1.324 9.957 1.00 96.38 228 THR A N 1
ATOM 1747 C CA . THR A 1 228 ? -21.601 -0.088 9.581 1.00 96.38 228 THR A CA 1
ATOM 1748 C C . THR A 1 228 ? -20.273 -0.367 8.880 1.00 96.38 228 THR A C 1
ATOM 1750 O O . THR A 1 228 ? -19.643 -1.384 9.146 1.00 96.38 228 THR A O 1
ATOM 1753 N N . ASP A 1 229 ? -19.806 0.558 8.045 1.00 96.06 229 ASP A N 1
ATOM 1754 C CA . ASP A 1 229 ? -18.513 0.515 7.361 1.00 96.06 229 ASP A CA 1
ATOM 1755 C C . ASP A 1 229 ? -17.324 0.525 8.340 1.00 96.06 229 ASP A C 1
ATOM 1757 O O . ASP A 1 229 ? -16.411 -0.295 8.211 1.00 96.06 229 ASP A O 1
ATOM 1761 N N . VAL A 1 230 ? -17.369 1.372 9.376 1.00 97.25 230 VAL A N 1
ATOM 1762 C CA . VAL A 1 230 ? -16.354 1.399 10.444 1.00 97.25 230 VAL A CA 1
ATOM 1763 C C . VAL A 1 230 ? -16.439 0.136 11.301 1.00 97.25 230 VAL A C 1
ATOM 1765 O O . VAL A 1 230 ? -15.407 -0.439 11.654 1.00 97.25 230 VAL A O 1
ATOM 1768 N N . ALA A 1 231 ? -17.654 -0.334 11.600 1.00 97.12 231 ALA A N 1
ATOM 1769 C CA . ALA A 1 231 ? -17.877 -1.559 12.361 1.00 97.12 231 ALA A CA 1
ATOM 1770 C C . ALA A 1 231 ? -17.302 -2.799 11.655 1.00 97.12 231 ALA A C 1
ATOM 1772 O O . ALA A 1 231 ? -16.648 -3.604 12.311 1.00 97.12 231 ALA A O 1
ATOM 1773 N N . ILE A 1 232 ? -17.476 -2.934 10.332 1.00 97.56 232 ILE A N 1
ATOM 1774 C CA . ILE A 1 232 ? -16.888 -4.032 9.543 1.00 97.56 232 ILE A CA 1
ATOM 1775 C C . ILE A 1 232 ? -15.366 -4.050 9.706 1.00 97.56 232 ILE A C 1
ATOM 1777 O O . ILE A 1 232 ? -14.806 -5.068 10.108 1.00 97.56 232 ILE A O 1
ATOM 1781 N N . LEU A 1 233 ? -14.699 -2.920 9.442 1.00 97.88 233 LEU A N 1
ATOM 1782 C CA . LEU A 1 233 ? -13.237 -2.833 9.523 1.00 97.88 233 LEU A CA 1
ATOM 1783 C C . LEU A 1 233 ? -12.735 -3.084 10.948 1.00 97.88 233 LEU A C 1
ATOM 1785 O O . LEU A 1 233 ? -11.753 -3.800 11.137 1.00 97.88 233 LEU A O 1
ATOM 1789 N N . SER A 1 234 ? -13.433 -2.547 11.950 1.00 96.62 234 SER A N 1
ATOM 1790 C CA . SER A 1 234 ? -13.068 -2.713 13.359 1.00 96.62 234 SER A CA 1
ATOM 1791 C C . SER A 1 234 ? -13.210 -4.167 13.807 1.00 96.62 234 SER A C 1
ATOM 1793 O O . SER A 1 234 ? -12.286 -4.716 14.397 1.00 96.62 234 SER A O 1
ATOM 1795 N N . LEU A 1 235 ? -14.324 -4.832 13.491 1.00 96.94 235 LEU A N 1
ATOM 1796 C CA . LEU A 1 235 ? -14.528 -6.238 13.848 1.00 96.94 235 LEU A CA 1
ATOM 1797 C C . LEU A 1 235 ? -13.539 -7.158 13.126 1.00 96.94 235 LEU A C 1
ATOM 1799 O O . LEU A 1 235 ? -12.968 -8.043 13.752 1.00 96.94 235 LEU A O 1
ATOM 1803 N N . MET A 1 236 ? -13.244 -6.910 11.846 1.00 96.88 236 MET A N 1
ATOM 1804 C CA . MET A 1 236 ? -12.208 -7.665 11.131 1.00 96.88 236 MET A CA 1
ATOM 1805 C C . MET A 1 236 ? -10.824 -7.510 11.777 1.00 96.88 236 MET A C 1
ATOM 1807 O O . MET A 1 236 ? -10.063 -8.473 11.818 1.00 96.88 236 MET A O 1
ATOM 1811 N N . MET A 1 237 ? -10.490 -6.331 12.311 1.00 95.81 237 MET A N 1
ATOM 1812 C CA . MET A 1 237 ? -9.235 -6.113 13.042 1.00 95.81 237 MET A CA 1
ATOM 1813 C C . MET A 1 237 ? -9.132 -6.947 14.331 1.00 95.81 237 MET A C 1
ATOM 1815 O O . MET A 1 237 ? -8.021 -7.322 14.712 1.00 95.81 237 MET A O 1
ATOM 1819 N N . HIS A 1 238 ? -10.253 -7.258 14.988 1.00 95.62 238 HIS A N 1
ATOM 1820 C CA . HIS A 1 238 ? -10.272 -8.138 16.163 1.00 95.62 238 HIS A CA 1
ATOM 1821 C C . HIS A 1 238 ? -10.305 -9.626 15.786 1.00 95.62 238 HIS A C 1
ATOM 1823 O O . HIS A 1 238 ? -9.584 -10.414 16.389 1.00 95.62 238 HIS A O 1
ATOM 1829 N N . GLU A 1 239 ? -11.084 -10.007 14.771 1.00 95.75 239 GLU A N 1
ATOM 1830 C CA . GLU A 1 239 ? -11.253 -11.413 14.373 1.00 95.75 239 GLU A CA 1
ATOM 1831 C C . GLU A 1 239 ? -10.044 -11.992 13.623 1.00 95.75 239 GLU A C 1
ATOM 1833 O O . GLU A 1 239 ? -9.778 -13.195 13.673 1.00 95.75 239 GLU A O 1
ATOM 1838 N N . LEU A 1 240 ? -9.303 -11.166 12.878 1.00 96.75 240 LEU A N 1
ATOM 1839 C CA . LEU A 1 240 ? -8.171 -11.649 12.095 1.00 96.75 240 LEU A CA 1
ATOM 1840 C C . LEU A 1 240 ? -6.950 -11.944 12.974 1.00 96.75 240 LEU A C 1
ATOM 1842 O O . LEU A 1 240 ? -6.498 -11.132 13.784 1.00 96.75 240 LEU A O 1
ATOM 1846 N N . ALA A 1 241 ? -6.317 -13.086 12.700 1.00 95.56 241 ALA A N 1
ATOM 1847 C CA . ALA A 1 241 ? -5.008 -13.420 13.248 1.00 95.56 241 ALA A CA 1
ATOM 1848 C C . ALA A 1 241 ? -3.947 -12.348 12.891 1.00 95.56 241 ALA A C 1
ATOM 1850 O O . ALA A 1 241 ? -4.105 -11.620 11.904 1.00 95.56 241 ALA A O 1
ATOM 1851 N N . PRO A 1 242 ? -2.824 -12.256 13.637 1.00 96.06 242 PRO A N 1
ATOM 1852 C CA . PRO A 1 242 ? -1.835 -11.190 13.465 1.00 96.06 242 PRO A CA 1
ATOM 1853 C C . PRO A 1 242 ? -1.334 -10.957 12.031 1.00 96.06 242 PRO A C 1
ATOM 1855 O O . PRO A 1 242 ? -1.164 -9.810 11.632 1.00 96.06 242 PRO A O 1
ATOM 1858 N N . GLU A 1 243 ? -1.110 -12.016 11.248 1.00 95.38 243 GLU A N 1
ATOM 1859 C CA . GLU A 1 243 ? -0.575 -11.898 9.886 1.00 95.38 243 GLU A CA 1
ATOM 1860 C C . GLU A 1 243 ? -1.601 -11.321 8.881 1.00 95.38 243 GLU A C 1
ATOM 1862 O O . GLU A 1 243 ? -1.303 -10.286 8.283 1.00 95.38 243 GLU A O 1
ATOM 1867 N N . PRO A 1 244 ? -2.821 -11.871 8.707 1.00 96.31 244 PRO A N 1
ATOM 1868 C CA . PRO A 1 244 ? -3.853 -11.226 7.886 1.00 96.31 244 PRO A CA 1
ATOM 1869 C C . PRO A 1 244 ? -4.227 -9.814 8.352 1.00 96.31 244 PRO A C 1
ATOM 1871 O O . PRO A 1 244 ? -4.416 -8.922 7.523 1.00 96.31 244 PRO A O 1
ATOM 1874 N N . ARG A 1 245 ? -4.284 -9.589 9.672 1.00 97.94 245 ARG A N 1
ATOM 1875 C CA . ARG A 1 245 ? -4.563 -8.272 10.261 1.00 97.94 245 ARG A CA 1
ATOM 1876 C C . ARG A 1 245 ? -3.519 -7.236 9.849 1.00 97.94 245 ARG A C 1
ATOM 1878 O O . ARG A 1 245 ? -3.879 -6.133 9.447 1.00 97.94 245 ARG A O 1
ATOM 1885 N N . TYR A 1 246 ? -2.235 -7.602 9.856 1.00 97.94 246 TYR A N 1
ATOM 1886 C CA . TYR A 1 246 ? -1.164 -6.740 9.357 1.00 97.94 246 TYR A CA 1
ATOM 1887 C C . TYR A 1 246 ? -1.431 -6.285 7.914 1.00 97.94 246 TYR A C 1
ATOM 1889 O O . TYR A 1 246 ? -1.285 -5.102 7.605 1.00 97.94 246 TYR A O 1
ATOM 1897 N N . TYR A 1 247 ? -1.878 -7.185 7.034 1.00 97.31 247 TYR A N 1
ATOM 1898 C CA . TYR A 1 247 ? -2.193 -6.829 5.649 1.00 97.31 247 TYR A CA 1
ATOM 1899 C C . TYR A 1 247 ? -3.468 -5.989 5.507 1.00 97.31 247 TYR A C 1
ATOM 1901 O O . TYR A 1 247 ? -3.500 -5.110 4.645 1.00 97.31 247 TYR A O 1
ATOM 1909 N N . LEU A 1 248 ? -4.466 -6.179 6.378 1.00 98.31 248 LEU A N 1
ATOM 1910 C CA . LEU A 1 248 ? -5.637 -5.296 6.470 1.00 98.31 248 LEU A CA 1
ATOM 1911 C C . LEU A 1 248 ? -5.210 -3.858 6.816 1.00 98.31 248 LEU A C 1
ATOM 1913 O O . LEU A 1 248 ? -5.590 -2.913 6.123 1.00 98.31 248 LEU A O 1
ATOM 1917 N N . VAL A 1 249 ? -4.333 -3.689 7.813 1.00 98.62 249 VAL A N 1
ATOM 1918 C CA . VAL A 1 249 ? -3.757 -2.378 8.167 1.00 98.62 249 VAL A CA 1
ATOM 1919 C C . VAL A 1 249 ? -2.940 -1.799 7.014 1.00 98.62 249 VAL A C 1
ATOM 1921 O O . VAL A 1 249 ? -3.095 -0.624 6.685 1.00 98.62 249 VAL A O 1
ATOM 1924 N N . VAL A 1 250 ? -2.089 -2.603 6.365 1.00 98.12 250 VAL A N 1
ATOM 1925 C CA . VAL A 1 250 ? -1.319 -2.167 5.186 1.00 98.12 250 VAL A CA 1
ATOM 1926 C C . VAL A 1 250 ? -2.249 -1.663 4.084 1.00 98.12 250 VAL A C 1
ATOM 1928 O O . VAL A 1 250 ? -1.972 -0.614 3.503 1.00 98.12 250 VAL A O 1
ATOM 1931 N N . GLY A 1 251 ? -3.351 -2.363 3.810 1.00 97.19 251 GLY A N 1
ATOM 1932 C CA . GLY A 1 251 ? -4.338 -1.950 2.817 1.00 97.19 251 GLY A CA 1
ATOM 1933 C C . GLY A 1 251 ? -4.997 -0.611 3.160 1.00 97.19 251 GLY A C 1
ATOM 1934 O O . GLY A 1 251 ? -5.059 0.262 2.297 1.00 97.19 251 GLY A O 1
ATOM 1935 N N . MET A 1 252 ? -5.384 -0.387 4.423 1.00 98.56 252 MET A N 1
ATOM 1936 C CA . MET A 1 252 ? -5.930 0.904 4.872 1.00 98.56 252 MET A CA 1
ATOM 1937 C C . MET A 1 252 ? -4.890 2.026 4.755 1.00 98.56 252 MET A C 1
ATOM 1939 O O . MET A 1 252 ? -5.177 3.104 4.236 1.00 98.56 252 MET A O 1
ATOM 1943 N N . VAL A 1 253 ? -3.643 1.762 5.158 1.00 98.38 253 VAL A N 1
ATOM 1944 C CA . VAL A 1 253 ? -2.533 2.722 5.055 1.00 98.38 253 VAL A CA 1
ATOM 1945 C C . VAL A 1 253 ? -2.176 3.039 3.597 1.00 98.38 253 VAL A C 1
ATOM 1947 O O . VAL A 1 253 ? -1.742 4.152 3.297 1.00 98.38 253 VAL A O 1
ATOM 1950 N N . ASN A 1 254 ? -2.386 2.111 2.659 1.00 96.94 254 ASN A N 1
ATOM 1951 C CA . ASN A 1 254 ? -2.187 2.372 1.231 1.00 96.94 254 ASN A CA 1
ATOM 1952 C C . ASN A 1 254 ? -3.167 3.420 0.676 1.00 96.94 254 ASN A C 1
ATOM 1954 O O . ASN A 1 254 ? -2.850 4.074 -0.319 1.00 96.94 254 ASN A O 1
ATOM 1958 N N . GLN A 1 255 ? -4.308 3.633 1.336 1.00 96.56 255 GLN A N 1
ATOM 1959 C CA . GLN A 1 255 ? -5.281 4.655 0.948 1.00 96.56 255 GLN A CA 1
ATOM 1960 C C . GLN A 1 255 ? -4.894 6.064 1.420 1.00 96.56 255 GLN A C 1
ATOM 1962 O O . GLN A 1 255 ? -5.474 7.043 0.956 1.00 96.56 255 GLN A O 1
ATOM 1967 N N . LEU A 1 256 ? -3.879 6.198 2.283 1.00 96.75 256 LEU A N 1
ATOM 1968 C CA . LEU A 1 256 ? -3.403 7.478 2.813 1.00 96.75 256 LEU A CA 1
ATOM 1969 C C . LEU A 1 256 ? -2.484 8.209 1.814 1.00 96.75 256 LEU A C 1
ATOM 1971 O O . LEU A 1 256 ? -1.281 8.352 2.045 1.00 96.75 256 LEU A O 1
ATOM 1975 N N . ARG A 1 257 ? -3.041 8.647 0.678 1.00 93.44 257 ARG A N 1
ATOM 1976 C CA . ARG A 1 257 ? -2.290 9.171 -0.481 1.00 93.44 257 ARG A CA 1
ATOM 1977 C C . ARG A 1 257 ? -2.186 10.700 -0.478 1.00 93.44 257 ARG A C 1
ATOM 1979 O O . ARG A 1 257 ? -1.507 11.277 0.363 1.00 93.44 257 ARG A O 1
ATOM 1986 N N . PHE A 1 258 ? -2.830 11.365 -1.429 1.00 90.56 258 PHE A N 1
ATOM 1987 C CA . PHE A 1 258 ? -2.974 12.819 -1.533 1.00 90.56 258 PHE A CA 1
ATOM 1988 C C . PHE A 1 258 ? -4.302 13.271 -0.885 1.00 90.56 258 PHE A C 1
ATOM 1990 O O . PHE A 1 258 ? -5.118 12.410 -0.537 1.00 90.56 258 PHE A O 1
ATOM 1997 N N . PRO A 1 259 ? -4.539 14.583 -0.683 1.00 92.62 259 PRO A N 1
ATOM 1998 C CA . PRO A 1 259 ? -5.801 15.072 -0.126 1.00 92.62 259 PRO A CA 1
ATOM 1999 C C . PRO A 1 259 ? -7.018 14.585 -0.925 1.00 92.62 259 PRO A C 1
ATOM 2001 O O . PRO A 1 259 ? -7.076 14.761 -2.140 1.00 92.62 259 PRO A O 1
ATOM 2004 N N . GLY A 1 260 ? -7.981 13.968 -0.244 1.00 90.00 260 GLY A N 1
ATOM 2005 C CA . GLY A 1 260 ? -9.211 13.455 -0.846 1.00 90.00 260 GLY A CA 1
ATOM 2006 C C . GLY A 1 260 ? -10.044 12.650 0.149 1.00 90.00 260 GLY A C 1
ATOM 2007 O O . GLY A 1 260 ? -9.567 12.315 1.237 1.00 90.00 260 GLY A O 1
ATOM 2008 N N . ASP A 1 261 ? -11.276 12.317 -0.234 1.00 91.75 261 ASP A N 1
ATOM 2009 C CA . ASP A 1 261 ? -12.256 11.705 0.673 1.00 91.75 261 ASP A CA 1
ATOM 2010 C C . ASP A 1 261 ? -11.826 10.321 1.168 1.00 91.75 261 ASP A C 1
ATOM 2012 O O . ASP A 1 261 ? -11.916 10.047 2.360 1.00 91.75 261 ASP A O 1
ATOM 2016 N N . MET A 1 262 ? -11.263 9.481 0.288 1.00 92.88 262 MET A N 1
ATOM 2017 C CA . MET A 1 262 ? -10.708 8.174 0.675 1.00 92.88 262 MET A CA 1
ATOM 2018 C C . MET A 1 262 ? -9.584 8.322 1.709 1.00 92.88 262 MET A C 1
ATOM 2020 O O . MET A 1 262 ? -9.584 7.639 2.730 1.00 92.88 262 MET A O 1
ATOM 2024 N N . THR A 1 263 ? -8.648 9.249 1.478 1.00 95.69 263 THR A N 1
ATOM 2025 C CA . THR A 1 263 ? -7.551 9.533 2.414 1.00 95.69 263 THR A CA 1
ATOM 2026 C C . THR A 1 263 ? -8.093 9.996 3.767 1.00 95.69 263 THR A C 1
ATOM 2028 O O . THR A 1 263 ? -7.658 9.500 4.802 1.00 95.69 263 THR A O 1
ATOM 2031 N N . SER A 1 264 ? -9.053 10.927 3.763 1.00 95.31 264 SER A N 1
ATOM 2032 C CA . SER A 1 264 ? -9.689 11.451 4.978 1.00 95.31 264 SER A CA 1
ATOM 2033 C C . SER A 1 264 ? -10.417 10.351 5.753 1.00 95.31 264 SER A C 1
ATOM 2035 O O . SER A 1 264 ? -10.229 10.214 6.962 1.00 95.31 264 SER A O 1
ATOM 2037 N N . TYR A 1 265 ? -11.189 9.520 5.050 1.00 97.38 265 TYR A N 1
ATOM 2038 C CA . TYR A 1 265 ? -11.925 8.404 5.627 1.00 97.38 265 TYR A CA 1
ATOM 2039 C C . TYR A 1 265 ? -10.991 7.402 6.313 1.00 97.38 265 TYR A C 1
ATOM 2041 O O . TYR A 1 265 ? -11.109 7.188 7.517 1.00 97.38 265 TYR A O 1
ATOM 2049 N N . PHE A 1 266 ? -10.009 6.846 5.593 1.00 98.25 266 PHE A N 1
ATOM 2050 C CA . PHE A 1 266 ? -9.102 5.847 6.172 1.00 98.25 266 PHE A CA 1
ATOM 2051 C C . PHE A 1 266 ? -8.185 6.415 7.253 1.00 98.25 266 PHE A C 1
ATOM 2053 O O . PHE A 1 266 ? -7.846 5.696 8.192 1.00 98.25 266 PHE A O 1
ATOM 2060 N N . SER A 1 267 ? -7.823 7.699 7.169 1.00 98.38 267 SER A N 1
ATOM 2061 C CA . SER A 1 267 ? -7.109 8.388 8.248 1.00 98.38 267 SER A CA 1
ATOM 2062 C C . SER A 1 267 ? -7.930 8.359 9.539 1.00 98.38 267 SER A C 1
ATOM 2064 O O . SER A 1 267 ? -7.436 7.924 10.578 1.00 98.38 267 SER A O 1
ATOM 2066 N N . ARG A 1 268 ? -9.216 8.725 9.462 1.00 97.88 268 ARG A N 1
ATOM 2067 C CA . ARG A 1 268 ? -10.126 8.726 10.616 1.00 97.88 268 ARG A CA 1
ATOM 2068 C C . ARG A 1 268 ? -10.435 7.323 11.130 1.00 97.88 268 ARG A C 1
ATOM 2070 O O . ARG A 1 268 ? -10.438 7.141 12.339 1.00 97.88 268 ARG A O 1
ATOM 2077 N N . VAL A 1 269 ? -10.631 6.336 10.249 1.00 98.31 269 VAL A N 1
ATOM 2078 C CA . VAL A 1 269 ? -10.820 4.928 10.651 1.00 98.31 269 VAL A CA 1
ATOM 2079 C C . VAL A 1 269 ? -9.622 4.430 11.460 1.00 98.31 269 VAL A C 1
ATOM 2081 O O . VAL A 1 269 ? -9.801 3.903 12.553 1.00 98.31 269 VAL A O 1
ATOM 2084 N N . LEU A 1 270 ? -8.399 4.618 10.951 1.00 98.50 270 LEU A N 1
ATOM 2085 C CA . LEU A 1 270 ? -7.184 4.166 11.634 1.00 98.50 270 LEU A CA 1
ATOM 2086 C C . LEU A 1 270 ? -7.013 4.837 12.999 1.00 98.50 270 LEU A C 1
ATOM 2088 O O . LEU A 1 270 ? -6.670 4.165 13.968 1.00 98.50 270 LEU A O 1
ATOM 2092 N N . LEU A 1 271 ? -7.263 6.145 13.078 1.00 98.12 271 LEU A N 1
ATOM 2093 C CA . LEU A 1 271 ? -7.177 6.906 14.322 1.00 98.12 271 LEU A CA 1
ATOM 2094 C C . LEU A 1 271 ? -8.263 6.504 15.331 1.00 98.12 271 LEU A C 1
ATOM 2096 O O . LEU A 1 271 ? -7.981 6.404 16.524 1.00 98.12 271 LEU A O 1
ATOM 2100 N N . GLU A 1 272 ? -9.483 6.230 14.870 1.00 97.38 272 GLU A N 1
ATOM 2101 C CA . GLU A 1 272 ? -10.576 5.783 15.734 1.00 97.38 272 GLU A CA 1
ATOM 2102 C C . GLU A 1 272 ? -10.308 4.390 16.310 1.00 97.38 272 GLU A C 1
ATOM 2104 O O . GLU A 1 272 ? -10.399 4.211 17.521 1.00 97.38 272 GLU A O 1
ATOM 2109 N N . ILE A 1 273 ? -9.878 3.437 15.474 1.00 97.06 273 ILE A N 1
ATOM 2110 C CA . ILE A 1 273 ? -9.475 2.097 15.926 1.00 97.06 273 ILE A CA 1
ATOM 2111 C C . ILE A 1 273 ? -8.296 2.194 16.904 1.00 97.06 273 ILE A C 1
ATOM 2113 O O . ILE A 1 273 ? -8.285 1.517 17.925 1.00 97.06 273 ILE A O 1
ATOM 2117 N N . PHE A 1 274 ? -7.313 3.061 16.635 1.00 97.81 274 PHE A N 1
ATOM 2118 C CA . PHE A 1 274 ? -6.167 3.244 17.528 1.00 97.81 274 PHE A CA 1
ATOM 2119 C C . PHE A 1 274 ? -6.578 3.774 18.910 1.00 97.81 274 PHE A C 1
ATOM 2121 O O . PHE A 1 274 ? -6.060 3.326 19.934 1.00 97.81 274 PHE A O 1
ATOM 2128 N N . GLY A 1 275 ? -7.487 4.752 18.933 1.00 95.38 275 GLY A N 1
ATOM 2129 C CA . GLY A 1 275 ? -7.967 5.404 20.149 1.00 95.38 275 GLY A CA 1
ATOM 2130 C C . GLY A 1 275 ? -9.052 4.637 20.907 1.00 95.38 275 GLY A C 1
ATOM 2131 O O . GLY A 1 275 ? -9.529 5.151 21.920 1.00 95.38 275 GLY A O 1
ATOM 2132 N N . ARG A 1 276 ? -9.459 3.454 20.430 1.00 90.81 276 ARG A N 1
ATOM 2133 C CA . ARG A 1 276 ? -10.398 2.567 21.126 1.00 90.81 276 ARG A CA 1
ATOM 2134 C C . ARG A 1 276 ? -9.752 2.014 22.396 1.00 90.81 276 ARG A C 1
ATOM 2136 O O . ARG A 1 276 ? -8.561 1.744 22.370 1.00 90.81 276 ARG A O 1
ATOM 2143 N N . ASP A 1 277 ? -10.514 1.946 23.490 1.00 89.50 277 ASP A N 1
ATOM 2144 C CA . ASP A 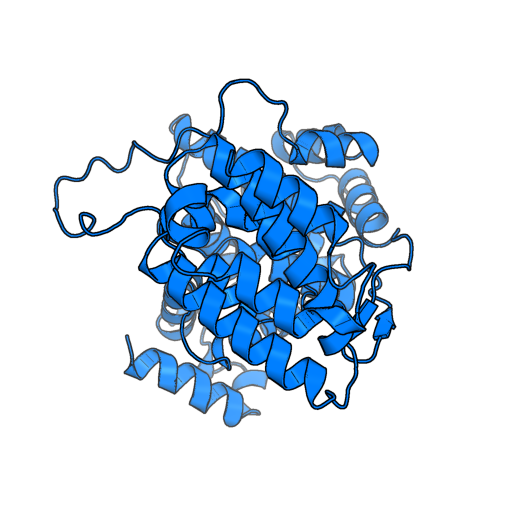1 277 ? -10.105 1.526 24.845 1.00 89.50 277 ASP A CA 1
ATOM 2145 C C . ASP A 1 277 ? -8.582 1.354 25.063 1.00 89.50 277 ASP A C 1
ATOM 2147 O O . ASP A 1 277 ? -7.956 0.333 24.756 1.00 89.50 277 ASP A O 1
ATOM 2151 N N . LEU A 1 278 ? -7.948 2.388 25.622 1.00 88.00 278 LEU A N 1
ATOM 2152 C CA . LEU A 1 278 ? -6.500 2.391 25.856 1.00 88.00 278 LEU A CA 1
ATOM 2153 C C . LEU A 1 278 ? -6.038 1.324 26.862 1.00 88.00 278 LEU A C 1
ATOM 2155 O O . LEU A 1 278 ? -4.842 1.043 26.932 1.00 88.00 278 LEU A O 1
ATOM 2159 N N . ASN A 1 279 ? -6.963 0.730 27.620 1.00 88.62 279 ASN A N 1
ATOM 2160 C CA . ASN A 1 279 ? -6.655 -0.257 28.649 1.00 88.62 279 ASN A CA 1
ATOM 2161 C C . ASN A 1 279 ? -6.916 -1.700 28.202 1.00 88.62 279 ASN A C 1
ATOM 2163 O O . ASN A 1 279 ? -6.487 -2.620 28.900 1.00 88.62 279 ASN A O 1
ATOM 2167 N N . ASP A 1 280 ? -7.584 -1.912 27.064 1.00 92.81 280 ASP A N 1
ATOM 2168 C CA . ASP A 1 280 ? -7.840 -3.249 26.531 1.00 92.81 280 ASP A CA 1
ATOM 2169 C C . ASP A 1 280 ? -6.539 -3.854 25.941 1.00 92.81 280 ASP A C 1
ATOM 2171 O O . ASP A 1 280 ? -5.874 -3.229 25.093 1.00 92.81 280 ASP A O 1
ATOM 2175 N N . PRO A 1 281 ? -6.108 -5.050 26.398 1.00 90.62 281 PRO A N 1
ATOM 2176 C CA . PRO A 1 281 ? -4.968 -5.760 25.823 1.00 90.62 281 PRO A CA 1
ATOM 2177 C C . PRO A 1 281 ? -5.116 -6.069 24.326 1.00 90.62 281 PRO A C 1
ATOM 2179 O O . PRO A 1 281 ? -4.125 -5.975 23.597 1.00 90.62 281 PRO A O 1
ATOM 2182 N N . ASP A 1 282 ? -6.321 -6.391 23.853 1.00 91.12 282 ASP A N 1
ATOM 2183 C CA . ASP A 1 282 ? -6.558 -6.740 22.449 1.00 91.12 282 ASP A CA 1
ATOM 2184 C C . ASP A 1 282 ? -6.417 -5.503 21.550 1.00 91.12 282 ASP A C 1
ATOM 2186 O O . ASP A 1 282 ? -5.731 -5.547 20.520 1.00 91.12 282 ASP A O 1
ATOM 2190 N N . ASP A 1 283 ? -6.953 -4.358 21.988 1.00 93.75 283 ASP A N 1
ATOM 2191 C CA . ASP A 1 283 ? -6.738 -3.064 21.323 1.00 93.75 283 ASP A CA 1
ATOM 2192 C C . ASP A 1 283 ? -5.264 -2.636 21.380 1.00 93.75 283 ASP A C 1
ATOM 2194 O O . ASP A 1 283 ? -4.754 -1.981 20.467 1.00 93.75 283 ASP A O 1
ATOM 2198 N N . THR A 1 284 ? -4.528 -3.035 22.420 1.00 94.94 284 THR A N 1
ATOM 2199 C CA . THR A 1 284 ? -3.091 -2.751 22.530 1.00 94.94 284 THR A CA 1
ATOM 2200 C C . THR A 1 284 ? -2.277 -3.477 21.461 1.00 94.94 284 THR A C 1
ATOM 2202 O O . THR A 1 284 ? -1.368 -2.874 20.883 1.00 94.94 284 THR A O 1
ATOM 2205 N N . GLU A 1 285 ? -2.604 -4.731 21.146 1.00 94.88 285 GLU A N 1
ATOM 2206 C CA . GLU A 1 285 ? -1.979 -5.462 20.035 1.00 94.88 285 GLU A CA 1
ATOM 2207 C C . GLU A 1 285 ? -2.314 -4.803 18.686 1.00 94.88 285 GLU A C 1
ATOM 2209 O O . GLU A 1 285 ? -1.433 -4.591 17.849 1.00 94.88 285 GLU A O 1
ATOM 2214 N N . ILE A 1 286 ? -3.568 -4.387 18.489 1.00 97.00 286 ILE A N 1
ATOM 2215 C CA . ILE A 1 286 ? -3.988 -3.661 17.283 1.00 97.00 286 ILE A CA 1
ATOM 2216 C C . ILE A 1 286 ? -3.216 -2.338 17.135 1.00 97.00 286 ILE A C 1
ATOM 2218 O O . ILE A 1 286 ? -2.666 -2.062 16.063 1.00 97.00 286 ILE A O 1
ATOM 2222 N N . ARG A 1 287 ? -3.092 -1.546 18.210 1.00 97.12 287 ARG A N 1
ATOM 2223 C CA . ARG A 1 287 ? -2.288 -0.310 18.241 1.00 97.12 287 ARG A CA 1
ATOM 2224 C C . ARG A 1 287 ? -0.828 -0.562 17.878 1.00 97.12 287 ARG A C 1
ATOM 2226 O O . ARG A 1 287 ? -0.237 0.227 17.133 1.00 97.12 287 ARG A O 1
ATOM 2233 N N . GLN A 1 288 ? -0.240 -1.647 18.381 1.00 96.44 288 GLN A N 1
ATOM 2234 C CA . GLN A 1 288 ? 1.129 -2.034 18.039 1.00 96.44 288 GLN A CA 1
ATOM 2235 C C . GLN A 1 288 ? 1.269 -2.320 16.544 1.00 96.44 288 GLN A C 1
ATOM 2237 O O . GLN A 1 288 ? 2.206 -1.826 15.915 1.00 96.44 288 GLN A O 1
ATOM 2242 N N . GLN A 1 289 ? 0.321 -3.045 15.948 1.00 97.31 289 GLN A N 1
ATOM 2243 C CA . GLN A 1 289 ? 0.341 -3.332 14.513 1.00 97.31 289 GLN A CA 1
ATOM 2244 C C . GLN A 1 289 ? 0.147 -2.080 13.656 1.00 97.31 289 GLN A C 1
ATOM 2246 O O . GLN A 1 289 ? 0.891 -1.892 12.691 1.00 97.31 289 GLN A O 1
ATOM 2251 N N . ILE A 1 290 ? -0.777 -1.186 14.027 1.00 98.44 290 ILE A N 1
ATOM 2252 C CA . ILE A 1 290 ? -0.943 0.115 13.358 1.00 98.44 290 ILE A CA 1
ATOM 2253 C C . ILE A 1 290 ? 0.366 0.907 13.431 1.00 98.44 290 ILE A C 1
ATOM 2255 O O . ILE A 1 290 ? 0.883 1.340 12.399 1.00 98.44 290 ILE A O 1
ATOM 2259 N N . THR A 1 291 ? 0.959 1.025 14.623 1.00 97.62 291 THR A N 1
ATOM 2260 C CA . THR A 1 291 ? 2.232 1.736 14.826 1.00 97.62 291 THR A CA 1
ATOM 2261 C C . THR A 1 291 ? 3.349 1.138 13.982 1.00 97.62 291 THR A C 1
ATOM 2263 O O . THR A 1 291 ? 4.080 1.873 13.317 1.00 97.62 291 THR A O 1
ATOM 2266 N N . ARG A 1 292 ? 3.464 -0.194 13.961 1.00 96.19 292 ARG A N 1
ATOM 2267 C CA . ARG A 1 292 ? 4.453 -0.918 13.162 1.00 96.19 292 ARG A CA 1
ATOM 2268 C C . ARG A 1 292 ? 4.301 -0.607 11.678 1.00 96.19 292 ARG A C 1
ATOM 2270 O O . ARG A 1 292 ? 5.294 -0.278 11.036 1.00 96.19 292 ARG A O 1
ATOM 2277 N N . VAL A 1 293 ? 3.087 -0.674 11.130 1.00 97.75 293 VAL A N 1
ATOM 2278 C CA . VAL A 1 293 ? 2.856 -0.378 9.709 1.00 97.75 293 VAL A CA 1
ATOM 2279 C C . VAL A 1 293 ? 3.197 1.078 9.397 1.00 97.75 293 VAL A C 1
ATOM 2281 O O . VAL A 1 293 ? 3.898 1.329 8.420 1.00 97.75 293 VAL A O 1
ATOM 2284 N N . LEU A 1 294 ? 2.772 2.039 10.222 1.00 96.81 294 LEU A N 1
ATOM 2285 C CA . LEU A 1 294 ? 3.125 3.451 10.029 1.00 96.81 294 LEU A CA 1
ATOM 2286 C C . LEU A 1 294 ? 4.649 3.652 10.066 1.00 96.81 294 LEU A C 1
ATOM 2288 O O . LEU A 1 294 ? 5.214 4.296 9.184 1.00 96.81 294 LEU A O 1
ATOM 2292 N N . TRP A 1 295 ? 5.335 3.037 11.028 1.00 94.44 295 TRP A N 1
ATOM 2293 C CA . TRP A 1 295 ? 6.788 3.122 11.169 1.00 94.44 295 TRP A CA 1
ATOM 2294 C C . TRP A 1 295 ? 7.542 2.496 9.986 1.00 94.44 295 TRP A C 1
ATOM 2296 O O . TRP A 1 295 ? 8.444 3.125 9.431 1.00 94.44 295 TRP A O 1
ATOM 2306 N N . GLU A 1 296 ? 7.137 1.307 9.525 1.00 94.38 296 GLU A N 1
ATOM 2307 C CA . GLU A 1 296 ? 7.712 0.637 8.345 1.00 94.38 296 GLU A CA 1
ATOM 2308 C C . GLU A 1 296 ? 7.597 1.493 7.076 1.00 94.38 296 GLU A C 1
ATOM 2310 O O . GLU A 1 296 ? 8.424 1.397 6.166 1.00 94.38 296 GLU A O 1
ATOM 2315 N N . ARG A 1 297 ? 6.565 2.337 6.995 1.00 93.88 297 ARG A N 1
ATOM 2316 C CA . ARG A 1 297 ? 6.363 3.263 5.877 1.00 93.88 297 ARG A CA 1
ATOM 2317 C C . ARG A 1 297 ? 7.235 4.508 6.035 1.00 93.88 297 ARG A C 1
ATOM 2319 O O . ARG A 1 297 ? 7.739 5.017 5.041 1.00 93.88 297 ARG A O 1
ATOM 2326 N N . LEU A 1 298 ? 7.501 4.952 7.259 1.00 91.19 298 LEU A N 1
ATOM 2327 C CA . LEU A 1 298 ? 8.281 6.160 7.540 1.00 91.19 298 LEU A CA 1
ATOM 2328 C C . LEU A 1 298 ? 9.800 5.952 7.619 1.00 91.19 298 LEU A C 1
ATOM 2330 O O . LEU A 1 298 ? 10.542 6.918 7.444 1.00 91.19 298 LEU A O 1
ATOM 2334 N N . ILE A 1 299 ? 10.283 4.728 7.860 1.00 86.25 299 ILE A N 1
ATOM 2335 C CA . ILE A 1 299 ? 11.730 4.455 7.957 1.00 86.25 299 ILE A CA 1
ATOM 2336 C C . ILE A 1 299 ? 12.465 4.625 6.617 1.00 86.25 299 ILE A C 1
ATOM 2338 O O . ILE A 1 299 ? 13.672 4.875 6.593 1.00 86.25 299 ILE A O 1
ATOM 2342 N N . GLY A 1 300 ? 11.738 4.502 5.504 1.00 81.44 300 GLY A N 1
ATOM 2343 C CA . GLY A 1 300 ? 12.258 4.717 4.158 1.00 81.44 300 GLY A CA 1
ATOM 2344 C C . GLY A 1 300 ? 12.693 6.162 3.889 1.00 81.44 300 GLY A C 1
ATOM 2345 O O . GLY A 1 300 ? 12.339 7.108 4.594 1.00 81.44 300 GLY A O 1
ATOM 2346 N N . PHE A 1 301 ? 13.462 6.341 2.817 1.00 81.94 301 PHE A N 1
ATOM 2347 C CA . PHE A 1 301 ? 13.800 7.669 2.312 1.00 81.94 301 PHE A CA 1
ATOM 2348 C C . PHE A 1 301 ? 12.562 8.345 1.697 1.00 81.94 301 PHE A C 1
ATOM 2350 O O . PHE A 1 301 ? 11.574 7.695 1.365 1.00 81.94 301 PHE A O 1
ATOM 2357 N N . TRP A 1 302 ? 12.606 9.662 1.503 1.00 79.81 302 TRP A N 1
ATOM 2358 C CA . TRP A 1 302 ? 11.548 10.369 0.773 1.00 79.81 302 TRP A CA 1
ATOM 2359 C C . TRP A 1 302 ? 11.410 9.842 -0.668 1.00 79.81 302 TRP A C 1
ATOM 2361 O O . TRP A 1 302 ? 12.401 9.377 -1.244 1.00 79.81 302 TRP A O 1
ATOM 2371 N N . PRO A 1 303 ? 10.208 9.905 -1.265 1.00 89.19 303 PRO A N 1
ATOM 2372 C CA . PRO A 1 303 ? 9.006 10.615 -0.812 1.00 89.19 303 PRO A CA 1
ATOM 2373 C C . PRO A 1 303 ? 8.146 9.826 0.193 1.00 89.19 303 PRO A C 1
ATOM 2375 O O . PRO A 1 303 ? 8.172 8.599 0.211 1.00 89.19 303 PRO A O 1
ATOM 2378 N N . GLN A 1 304 ? 7.349 10.539 0.992 1.00 90.38 304 GLN A N 1
ATOM 2379 C CA . GLN A 1 304 ? 6.313 9.968 1.856 1.00 90.38 304 GLN A CA 1
ATOM 2380 C C . GLN A 1 304 ? 4.930 10.454 1.389 1.00 90.38 304 GLN A C 1
ATOM 2382 O O . GLN A 1 304 ? 4.807 11.637 1.057 1.00 90.38 304 GLN A O 1
ATOM 2387 N N . PRO A 1 305 ? 3.898 9.590 1.340 1.00 94.12 305 PRO A N 1
ATOM 2388 C CA . PRO A 1 305 ? 2.538 10.013 1.010 1.00 94.12 305 PRO A CA 1
ATOM 2389 C C . PRO A 1 305 ? 2.012 11.087 1.969 1.00 94.12 305 PRO A C 1
ATOM 2391 O O . PRO A 1 305 ? 2.226 11.009 3.179 1.00 94.12 305 PRO A O 1
ATOM 2394 N N . TRP A 1 306 ? 1.302 12.085 1.442 1.00 93.31 306 TRP A N 1
ATOM 2395 C CA . TRP A 1 306 ? 0.810 13.216 2.237 1.00 93.31 306 TRP A CA 1
ATOM 2396 C C . TRP A 1 306 ? -0.145 12.768 3.351 1.00 93.31 306 TRP A C 1
ATOM 2398 O O . TRP A 1 306 ? 0.043 13.127 4.510 1.00 93.31 306 TRP A O 1
ATOM 2408 N N . GLY A 1 307 ? -1.126 11.927 3.026 1.00 94.56 307 GLY A N 1
ATOM 2409 C CA . GLY A 1 307 ? -2.127 11.432 3.968 1.00 94.56 307 GLY A CA 1
ATOM 2410 C C . GLY A 1 307 ? -1.511 10.600 5.086 1.00 94.56 307 GLY A C 1
ATOM 2411 O O . GLY A 1 307 ? -1.945 10.699 6.232 1.00 94.56 307 GLY A O 1
ATOM 2412 N N . LEU A 1 308 ? -0.464 9.826 4.773 1.00 96.38 308 LEU A N 1
ATOM 2413 C CA . LEU A 1 308 ? 0.310 9.090 5.772 1.00 96.38 308 LEU A CA 1
ATOM 2414 C C . LEU A 1 308 ? 0.927 10.061 6.783 1.00 96.38 308 LEU A C 1
ATOM 2416 O O . LEU A 1 308 ? 0.766 9.874 7.987 1.00 96.38 308 LEU A O 1
ATOM 2420 N N . MET A 1 309 ? 1.590 11.113 6.295 1.00 95.06 309 MET A N 1
ATOM 2421 C CA . MET A 1 309 ? 2.225 12.119 7.148 1.00 95.06 309 MET A CA 1
ATOM 2422 C C . MET A 1 309 ? 1.204 12.841 8.028 1.00 95.06 309 MET A C 1
ATOM 2424 O O . MET A 1 309 ? 1.427 12.960 9.227 1.00 95.06 309 MET A O 1
ATOM 2428 N N . ILE A 1 310 ? 0.072 13.274 7.467 1.00 94.56 310 ILE A N 1
ATOM 2429 C CA . ILE A 1 310 ? -0.981 13.957 8.235 1.00 94.56 310 ILE A CA 1
ATOM 2430 C C . ILE A 1 310 ? -1.573 13.047 9.311 1.00 94.56 310 ILE A C 1
ATOM 2432 O O . ILE A 1 310 ? -1.709 13.472 10.454 1.00 94.56 310 ILE A O 1
ATOM 2436 N N . THR A 1 311 ? -1.860 11.787 8.976 1.00 97.31 311 THR A N 1
ATOM 2437 C CA . THR A 1 311 ? -2.402 10.811 9.937 1.00 97.31 311 THR A CA 1
ATOM 2438 C C . THR A 1 311 ? -1.433 10.581 11.093 1.00 97.31 311 THR A C 1
ATOM 2440 O O . THR A 1 311 ? -1.836 10.558 12.251 1.00 97.31 311 THR A O 1
ATOM 2443 N N . VAL A 1 312 ? -0.138 10.457 10.792 1.00 96.69 312 VAL A N 1
ATOM 2444 C CA . VAL A 1 312 ? 0.901 10.302 11.816 1.00 96.69 312 VAL A CA 1
ATOM 2445 C C . VAL A 1 312 ? 1.017 11.563 12.665 1.00 96.69 312 VAL A C 1
ATOM 2447 O O . VAL A 1 312 ? 1.095 11.466 13.881 1.00 96.69 312 VAL A O 1
ATOM 2450 N N . LEU A 1 313 ? 1.001 12.754 12.067 1.00 94.94 313 LEU A N 1
ATOM 2451 C CA . LEU A 1 313 ? 1.070 13.998 12.833 1.00 94.94 313 LEU A CA 1
ATOM 2452 C C . LEU A 1 313 ? -0.113 14.154 13.787 1.00 94.94 313 LEU A C 1
ATOM 2454 O O . LEU A 1 313 ? 0.099 14.559 14.926 1.00 94.94 313 LEU A O 1
ATOM 2458 N N . GLU A 1 314 ? -1.322 13.805 13.351 1.00 96.12 314 GLU A N 1
ATOM 2459 C CA . GLU A 1 314 ? -2.507 13.793 14.211 1.00 96.12 314 GLU A CA 1
ATOM 2460 C C . GLU A 1 314 ? -2.349 12.788 15.359 1.00 96.12 314 GLU A C 1
ATOM 2462 O O . GLU A 1 314 ? -2.555 13.143 16.519 1.00 96.12 314 GLU A O 1
ATOM 2467 N N . LEU A 1 315 ? -1.888 11.567 15.058 1.00 96.81 315 LEU A N 1
ATOM 2468 C CA . LEU A 1 315 ? -1.624 10.529 16.057 1.00 96.81 315 LEU A CA 1
ATOM 2469 C C . LEU A 1 315 ? -0.631 10.990 17.137 1.00 96.81 315 LEU A C 1
ATOM 2471 O O . LEU A 1 315 ? -0.807 10.687 18.313 1.00 96.81 315 LEU A O 1
ATOM 2475 N N . LEU A 1 316 ? 0.417 11.715 16.736 1.00 95.31 316 LEU A N 1
ATOM 2476 C CA . LEU A 1 316 ? 1.473 12.172 17.641 1.00 95.31 316 LEU A CA 1
ATOM 2477 C C . LEU A 1 316 ? 1.102 13.430 18.435 1.00 95.31 316 LEU A C 1
ATOM 2479 O O . LEU A 1 316 ? 1.615 13.614 19.537 1.00 95.31 316 LEU A O 1
ATOM 2483 N N . LYS A 1 317 ? 0.290 14.328 17.863 1.00 94.25 317 LYS A N 1
ATOM 2484 C CA . LYS A 1 317 ? -0.047 15.627 18.473 1.00 94.25 317 LYS A CA 1
ATOM 2485 C C . LYS A 1 317 ? -1.281 15.569 19.364 1.00 94.25 317 LYS A C 1
ATOM 2487 O O . LYS A 1 317 ? -1.387 16.368 20.289 1.00 94.25 317 LYS A O 1
ATOM 2492 N N . ASN A 1 318 ? -2.223 14.678 19.075 1.00 95.50 318 ASN A N 1
ATOM 2493 C CA . ASN A 1 318 ? -3.480 14.618 19.801 1.00 95.50 318 ASN A CA 1
ATOM 2494 C C . ASN A 1 318 ? -3.327 13.802 21.093 1.00 95.50 318 ASN A C 1
ATOM 2496 O O . ASN A 1 318 ? -3.099 12.591 21.065 1.00 95.50 318 ASN A O 1
ATOM 2500 N N . GLU A 1 319 ? -3.498 14.473 22.234 1.00 94.12 319 GLU A N 1
ATOM 2501 C CA . GLU A 1 319 ? -3.365 13.879 23.570 1.00 94.12 319 GLU A CA 1
ATOM 2502 C C . GLU A 1 319 ? -4.322 12.699 23.801 1.00 94.12 319 GLU A C 1
ATOM 2504 O O . GLU A 1 319 ? -3.995 11.816 24.592 1.00 94.12 319 GLU A O 1
ATOM 2509 N N . LYS A 1 320 ? -5.444 12.616 23.058 1.00 95.06 320 LYS A N 1
ATOM 2510 C CA . LYS A 1 320 ? -6.384 11.476 23.097 1.00 95.06 320 LYS A CA 1
ATOM 2511 C C . LYS A 1 320 ? -5.667 10.134 22.936 1.00 95.06 320 LYS A C 1
ATOM 2513 O O . LYS A 1 320 ? -6.074 9.157 23.554 1.00 95.06 320 LYS A O 1
ATOM 2518 N N . TYR A 1 321 ? -4.635 10.071 22.095 1.00 95.56 321 TYR A N 1
ATOM 2519 C CA . TYR A 1 321 ? -3.952 8.814 21.783 1.00 95.56 321 TYR A CA 1
ATOM 2520 C C . TYR A 1 321 ? -2.815 8.483 22.743 1.00 95.56 321 TYR A C 1
ATOM 2522 O O . TYR A 1 321 ? -2.345 7.346 22.730 1.00 95.56 321 TYR A O 1
ATOM 2530 N N . ALA A 1 322 ? -2.348 9.468 23.524 1.00 94.62 322 ALA A N 1
ATOM 2531 C CA . ALA A 1 322 ? -1.231 9.337 24.458 1.00 94.62 322 ALA A CA 1
ATOM 2532 C C . ALA A 1 322 ? -0.052 8.533 23.860 1.00 94.62 322 ALA A C 1
ATOM 2534 O O . ALA A 1 322 ? 0.532 7.674 24.516 1.00 94.62 322 ALA A O 1
ATOM 2535 N N . PHE A 1 323 ? 0.268 8.766 22.576 1.00 95.69 323 PHE A N 1
ATOM 2536 C CA . PHE A 1 323 ? 1.094 7.855 21.772 1.00 95.69 323 PHE A CA 1
ATOM 2537 C C . PHE A 1 323 ? 2.459 7.568 22.409 1.00 95.69 323 PHE A C 1
ATOM 2539 O O . PHE A 1 323 ? 2.863 6.414 22.544 1.00 95.69 323 PHE A O 1
ATOM 2546 N N . PHE A 1 324 ? 3.157 8.618 22.849 1.00 94.44 324 PHE A N 1
ATOM 2547 C CA . PHE A 1 324 ? 4.462 8.493 23.506 1.00 94.44 324 PHE A CA 1
ATOM 2548 C C . PHE A 1 324 ? 4.377 7.906 24.920 1.00 94.44 324 PHE A C 1
ATOM 2550 O O . PHE A 1 324 ? 5.403 7.522 25.481 1.00 94.44 324 PHE A O 1
ATOM 2557 N N . ASP A 1 325 ? 3.176 7.813 25.493 1.00 93.75 325 ASP A N 1
ATOM 2558 C CA . ASP A 1 325 ? 2.952 7.216 26.802 1.00 93.75 325 ASP A CA 1
ATOM 2559 C C . ASP A 1 325 ? 2.692 5.714 26.771 1.00 93.75 325 ASP A C 1
ATOM 2561 O O . ASP A 1 325 ? 2.836 5.064 27.812 1.00 93.75 325 ASP A O 1
ATOM 2565 N N . LEU A 1 326 ? 2.390 5.161 25.594 1.00 94.25 326 LEU A N 1
ATOM 2566 C CA . LEU A 1 326 ? 2.119 3.742 25.410 1.00 94.25 326 LEU A CA 1
ATOM 2567 C C . LEU A 1 326 ? 3.339 2.886 25.810 1.00 94.25 326 LEU A C 1
ATOM 2569 O O . LEU A 1 326 ? 4.461 3.171 25.374 1.00 94.25 326 LEU A O 1
ATOM 2573 N N . PRO A 1 327 ? 3.150 1.794 26.583 1.00 92.62 327 PRO A N 1
ATOM 2574 C CA . PRO A 1 327 ? 4.261 0.992 27.103 1.00 92.62 327 PRO A CA 1
ATOM 2575 C C . PRO A 1 327 ? 5.222 0.466 26.029 1.00 92.62 327 PRO A C 1
ATOM 2577 O O . PRO A 1 327 ? 6.436 0.503 26.219 1.00 92.62 327 PRO A O 1
ATOM 2580 N N . PHE A 1 328 ? 4.691 0.020 24.885 1.00 93.00 328 PHE A N 1
ATOM 2581 C CA . PHE A 1 328 ? 5.489 -0.528 23.781 1.00 93.00 328 PHE A CA 1
ATOM 2582 C C . PHE A 1 328 ? 6.258 0.543 22.988 1.00 93.00 328 PHE A C 1
ATOM 2584 O O . PHE A 1 328 ? 7.264 0.237 22.347 1.00 93.00 328 PHE A O 1
ATOM 2591 N N . VAL A 1 329 ? 5.802 1.801 23.029 1.00 93.38 329 VAL A N 1
ATOM 2592 C CA . VAL A 1 329 ? 6.519 2.937 22.432 1.00 93.38 329 VAL A CA 1
ATOM 2593 C C . VAL A 1 329 ? 7.663 3.344 23.357 1.00 93.38 329 VAL A C 1
ATOM 2595 O O . VAL A 1 329 ? 8.803 3.443 22.909 1.00 93.38 329 VAL A O 1
ATOM 2598 N N . LYS A 1 330 ? 7.389 3.482 24.663 1.00 92.31 330 LYS A N 1
ATOM 2599 C CA . LYS A 1 330 ? 8.398 3.805 25.688 1.00 92.31 330 LYS A CA 1
ATOM 2600 C C . LYS A 1 330 ? 9.546 2.800 25.746 1.00 92.31 330 LYS A C 1
ATOM 2602 O O . LYS A 1 330 ? 10.679 3.188 26.016 1.00 92.31 330 LYS A O 1
ATOM 2607 N N . SER A 1 331 ? 9.270 1.523 25.493 1.00 91.19 331 SER A N 1
ATOM 2608 C CA . SER A 1 331 ? 10.290 0.471 25.499 1.00 91.19 331 SER A CA 1
ATOM 2609 C C . SER A 1 331 ? 11.195 0.462 24.259 1.00 91.19 331 SER A C 1
ATOM 2611 O O . SER A 1 331 ? 12.172 -0.286 24.247 1.00 91.19 331 SER A O 1
ATOM 2613 N N . SER A 1 332 ? 10.911 1.284 23.240 1.00 91.50 332 SER A N 1
ATOM 2614 C CA . SER A 1 332 ? 11.570 1.228 21.929 1.00 91.50 332 SER A CA 1
ATOM 2615 C C . SER A 1 332 ? 12.127 2.598 21.497 1.00 91.50 332 SER A C 1
ATOM 2617 O O . SER A 1 332 ? 11.454 3.336 20.771 1.00 91.50 332 SER A O 1
ATOM 2619 N N . PRO A 1 333 ? 13.378 2.945 21.866 1.00 88.94 333 PRO A N 1
ATOM 2620 C CA . PRO A 1 333 ? 13.984 4.241 21.534 1.00 88.94 333 PRO A CA 1
ATOM 2621 C C . PRO A 1 333 ? 13.999 4.558 20.031 1.00 88.94 333 PRO A C 1
ATOM 2623 O O . PRO A 1 333 ? 13.719 5.682 19.626 1.00 88.94 333 PRO A O 1
ATOM 2626 N N . GLU A 1 334 ? 14.234 3.553 19.182 1.00 86.50 334 GLU A N 1
ATOM 2627 C CA . GLU A 1 334 ? 14.256 3.727 17.722 1.00 86.50 334 GLU A CA 1
ATOM 2628 C C . GLU A 1 334 ? 12.902 4.174 17.146 1.00 86.50 334 GLU A C 1
ATOM 2630 O O . GLU A 1 334 ? 12.850 4.902 16.150 1.00 86.50 334 GLU A O 1
ATOM 2635 N N . ILE A 1 335 ? 11.795 3.743 17.759 1.00 86.88 335 ILE A N 1
ATOM 2636 C CA . ILE A 1 335 ? 10.444 4.162 17.371 1.00 86.88 335 ILE A CA 1
ATOM 2637 C C . ILE A 1 335 ? 10.269 5.642 17.715 1.00 86.88 335 ILE A C 1
ATOM 2639 O O . ILE A 1 335 ? 9.882 6.434 16.853 1.00 86.88 335 ILE A O 1
ATOM 2643 N N . ILE A 1 336 ? 10.627 6.018 18.944 1.00 88.06 336 ILE A N 1
ATOM 2644 C CA . ILE A 1 336 ? 10.548 7.390 19.456 1.00 88.06 336 ILE A CA 1
ATOM 2645 C C . ILE A 1 336 ? 11.345 8.352 18.568 1.00 88.06 336 ILE A C 1
ATOM 2647 O O . ILE A 1 336 ? 10.787 9.335 18.077 1.00 88.06 336 ILE A O 1
ATOM 2651 N N . ASP A 1 337 ? 12.611 8.041 18.286 1.00 88.56 337 ASP A N 1
ATOM 2652 C CA . ASP A 1 337 ? 13.489 8.895 17.479 1.00 88.56 337 ASP A CA 1
ATOM 2653 C C . ASP A 1 337 ? 12.933 9.121 16.069 1.00 88.56 337 ASP A C 1
ATOM 2655 O O . ASP A 1 337 ? 12.959 10.237 15.537 1.00 88.56 337 ASP A O 1
ATOM 2659 N N . ARG A 1 338 ? 12.387 8.067 15.447 1.00 86.88 338 ARG A N 1
ATOM 2660 C CA . ARG A 1 338 ? 11.806 8.162 14.102 1.00 86.88 338 ARG A CA 1
ATOM 2661 C C . ARG A 1 338 ? 10.539 9.007 14.073 1.00 86.88 338 ARG A C 1
ATOM 2663 O O . ARG A 1 338 ? 10.418 9.853 13.187 1.00 86.88 338 ARG A O 1
ATOM 2670 N N . PHE A 1 339 ? 9.626 8.826 15.023 1.00 88.88 339 PHE A N 1
ATOM 2671 C CA . PHE A 1 339 ? 8.400 9.626 15.082 1.00 88.88 339 PHE A CA 1
ATOM 2672 C C . PHE A 1 339 ? 8.670 11.078 15.521 1.00 88.88 339 PHE A C 1
ATOM 2674 O O . PHE A 1 339 ? 8.060 12.000 14.977 1.00 88.88 339 PHE A O 1
ATOM 2681 N N . HIS A 1 340 ? 9.656 11.334 16.387 1.00 87.94 340 HIS A N 1
ATOM 2682 C CA . HIS A 1 340 ? 10.110 12.702 16.666 1.00 87.94 340 HIS A CA 1
ATOM 2683 C C . HIS A 1 340 ? 10.722 13.382 15.441 1.00 87.94 340 HIS A C 1
ATOM 2685 O O . HIS A 1 340 ? 10.442 14.556 15.194 1.00 87.94 340 HIS A O 1
ATOM 2691 N N . ALA A 1 341 ? 11.504 12.662 14.631 1.00 85.62 341 ALA A N 1
ATOM 2692 C CA . ALA A 1 341 ? 12.039 13.213 13.388 1.00 85.62 341 ALA A CA 1
ATOM 2693 C C . ALA A 1 341 ? 10.930 13.622 12.402 1.00 85.62 341 ALA A C 1
ATOM 2695 O O . ALA A 1 341 ? 11.142 14.527 11.597 1.00 85.62 341 ALA A O 1
ATOM 2696 N N . VAL A 1 342 ? 9.751 12.989 12.457 1.00 82.88 342 VAL A N 1
ATOM 2697 C CA . VAL A 1 342 ? 8.568 13.425 11.698 1.00 82.88 342 VAL A CA 1
ATOM 2698 C C . VAL A 1 342 ? 8.000 14.730 12.257 1.00 82.88 342 VAL A C 1
ATOM 2700 O O . VAL A 1 342 ? 7.768 15.651 11.479 1.00 82.88 342 VAL A O 1
ATOM 2703 N N . LEU A 1 343 ? 7.847 14.851 13.581 1.00 83.44 343 LEU A N 1
ATOM 2704 C CA . LEU A 1 343 ? 7.362 16.083 14.226 1.00 83.44 343 LEU A CA 1
ATOM 2705 C C . LEU A 1 343 ? 8.249 17.298 13.947 1.00 83.44 343 LEU A C 1
ATOM 2707 O O . LEU A 1 343 ? 7.731 18.388 13.762 1.00 83.44 343 LEU A O 1
ATOM 2711 N N . GLN A 1 344 ? 9.571 17.118 13.900 1.00 80.25 344 GLN A N 1
ATOM 2712 C CA . GLN A 1 344 ? 10.520 18.205 13.626 1.00 80.25 344 GLN A CA 1
ATOM 2713 C C . GLN A 1 344 ? 10.490 18.702 12.173 1.00 80.25 344 GLN A C 1
ATOM 2715 O O . GLN A 1 344 ? 11.038 19.760 11.874 1.00 80.25 344 GLN A O 1
ATOM 2720 N N . ARG A 1 345 ? 9.929 17.908 11.255 1.00 70.75 345 ARG A N 1
ATOM 2721 C CA . ARG A 1 345 ? 9.896 18.196 9.812 1.00 70.75 345 ARG A CA 1
ATOM 2722 C C . ARG A 1 345 ? 8.555 18.752 9.334 1.00 70.75 345 ARG A C 1
ATOM 2724 O O . ARG A 1 345 ? 8.476 19.148 8.173 1.00 70.75 345 ARG A O 1
ATOM 2731 N N . ALA A 1 346 ? 7.531 18.706 10.181 1.00 59.44 346 ALA A N 1
ATOM 2732 C CA . ALA A 1 346 ? 6.196 19.240 9.931 1.00 59.44 346 ALA A CA 1
ATOM 2733 C C . ALA A 1 346 ? 6.068 20.644 10.511 1.00 59.44 346 ALA A C 1
ATOM 2735 O O . ALA A 1 346 ? 5.361 21.457 9.877 1.00 59.44 346 ALA A O 1
#

Secondary structure (DSSP, 8-state):
-HHHHHHHHHHT-TTT-GGGHHHHHHHHT-TTTHHHHTTSHHHHHHHHHHHHHHHHHHHHHTTSSS--HHHHHHHHHHHHHHHHHHHH-HHHHHHTHHHHHHTS-TT-HHHHHHHHT--S--S-TTSTT--TT------TTS--HHHHHHHHTT-HHHHHHHHHH---HHHHHHHHHHHH---TT-B-GGGPBP-S-HHHHHHHHHHHHHHHHHHHHTT--S--TTSHHHHHHHHHHHHS-HHHHHHHHHHHHHT--SSSHHHHHHHHHHHHHHTS-TT-HHHHHHHHHHHHHHHHHHSSPSP--HHHHHHHHHHHH-GGG-GGGSHHHHT-HHHHHHHHHHHTT-

pLDDT: mean 89.68, std 14.42, range [28.52, 98.62]